Protein AF-A0A9X0AQR3-F1 (afdb_monomer_lite)

Structure (mmCIF, N/CA/C/O backbone):
data_AF-A0A9X0AQR3-F1
#
_entry.id   AF-A0A9X0AQR3-F1
#
loop_
_atom_site.group_PDB
_atom_site.id
_atom_site.type_symbol
_atom_site.label_atom_id
_atom_site.label_alt_id
_atom_site.label_comp_id
_atom_site.label_asym_id
_atom_site.label_entity_id
_atom_site.label_seq_id
_atom_site.pdbx_PDB_ins_code
_atom_site.Cartn_x
_atom_site.Cartn_y
_atom_site.Cartn_z
_atom_site.occupancy
_atom_site.B_iso_or_equiv
_atom_site.auth_seq_id
_atom_site.auth_comp_id
_atom_site.auth_asym_id
_atom_site.auth_atom_id
_atom_site.pdbx_PDB_model_num
ATOM 1 N N . MET A 1 1 ? -16.401 -4.704 -4.813 1.00 89.06 1 MET A N 1
ATOM 2 C CA . MET A 1 1 ? -17.626 -4.150 -4.197 1.00 89.06 1 MET A CA 1
ATOM 3 C C . MET A 1 1 ? -18.067 -4.985 -3.006 1.00 89.06 1 MET A C 1
ATOM 5 O O . MET A 1 1 ? -17.763 -4.557 -1.908 1.00 89.06 1 MET A O 1
ATOM 9 N N . GLN A 1 2 ? -18.597 -6.204 -3.186 1.00 96.00 2 GLN A N 1
ATOM 10 C CA . GLN A 1 2 ? -19.081 -7.059 -2.078 1.00 96.00 2 GLN A CA 1
ATOM 11 C C . GLN A 1 2 ? -18.110 -7.199 -0.889 1.00 96.00 2 GLN A C 1
ATOM 13 O O . GLN A 1 2 ? -18.526 -7.101 0.259 1.00 96.00 2 GLN A O 1
ATOM 18 N N . ALA A 1 3 ? -16.810 -7.388 -1.149 1.00 94.75 3 ALA A N 1
ATOM 19 C CA . ALA A 1 3 ? -15.800 -7.478 -0.090 1.00 94.75 3 ALA A CA 1
ATOM 20 C C . ALA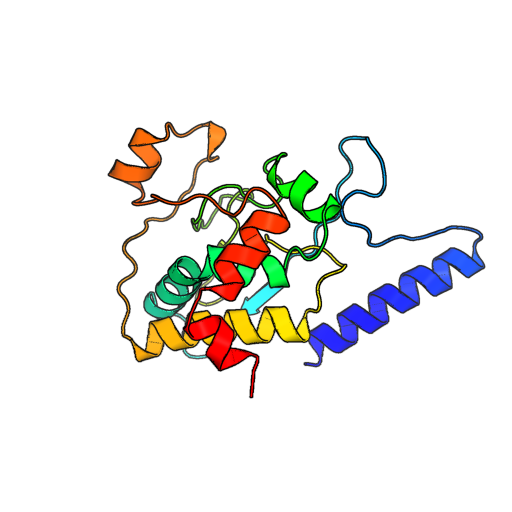 A 1 3 ? -15.677 -6.187 0.746 1.00 94.75 3 ALA A C 1
ATOM 22 O O . ALA A 1 3 ? -15.498 -6.253 1.958 1.00 94.75 3 ALA A O 1
ATOM 23 N N . ILE A 1 4 ? -15.804 -5.017 0.111 1.00 95.75 4 ILE A N 1
ATOM 24 C CA . ILE A 1 4 ? -15.739 -3.716 0.789 1.00 95.75 4 ILE A CA 1
ATOM 25 C C . ILE A 1 4 ? -17.042 -3.455 1.553 1.00 95.75 4 ILE A C 1
ATOM 27 O O . ILE A 1 4 ? -16.992 -3.011 2.695 1.00 95.75 4 ILE A O 1
ATOM 31 N N . ASP A 1 5 ? -18.196 -3.805 0.975 1.00 97.00 5 ASP A N 1
ATOM 32 C CA . ASP A 1 5 ? -19.489 -3.709 1.669 1.00 97.00 5 ASP A CA 1
ATOM 33 C C . ASP A 1 5 ? -19.476 -4.568 2.947 1.00 97.00 5 ASP A C 1
ATOM 35 O O . ASP A 1 5 ? -19.876 -4.118 4.022 1.00 97.00 5 ASP A O 1
ATOM 39 N N . GLY A 1 6 ? -18.940 -5.790 2.843 1.00 97.25 6 GLY A N 1
ATOM 40 C CA . GLY A 1 6 ? -18.744 -6.697 3.972 1.00 97.25 6 GLY A CA 1
ATOM 41 C C . GLY A 1 6 ? -17.785 -6.145 5.028 1.00 97.25 6 GLY A C 1
ATOM 42 O O . GLY A 1 6 ? -18.061 -6.279 6.217 1.00 97.25 6 GLY A O 1
ATOM 43 N N . LEU A 1 7 ? -16.700 -5.479 4.617 1.00 95.31 7 LEU A N 1
ATOM 44 C CA . LEU A 1 7 ? -15.783 -4.792 5.530 1.00 95.31 7 LEU A CA 1
ATOM 45 C C . LEU A 1 7 ? -16.497 -3.682 6.316 1.00 95.31 7 LEU A C 1
ATOM 47 O O . LEU A 1 7 ? -16.401 -3.649 7.542 1.00 95.31 7 LEU A O 1
ATOM 51 N N . VAL A 1 8 ? -17.224 -2.796 5.628 1.00 95.25 8 VAL A N 1
ATOM 52 C CA . VAL A 1 8 ? -17.967 -1.702 6.275 1.00 95.25 8 VAL A CA 1
ATOM 53 C C . VAL A 1 8 ? -18.980 -2.276 7.263 1.00 95.25 8 VAL A C 1
ATOM 55 O O . VAL A 1 8 ? -18.999 -1.876 8.427 1.00 95.25 8 VAL A O 1
ATOM 58 N N . PHE A 1 9 ? -19.756 -3.274 6.834 1.00 97.12 9 PHE A N 1
ATOM 59 C CA . PHE A 1 9 ? -20.716 -3.956 7.698 1.00 97.12 9 PHE A CA 1
ATOM 60 C C . PHE A 1 9 ? -20.047 -4.587 8.925 1.00 97.12 9 PHE A C 1
ATOM 62 O O . PHE A 1 9 ? -20.531 -4.413 10.041 1.00 97.12 9 PHE A O 1
ATOM 69 N N . ALA A 1 10 ? -18.919 -5.279 8.747 1.00 96.44 10 ALA A N 1
ATOM 70 C CA . ALA A 1 10 ? -18.182 -5.893 9.845 1.00 96.44 10 ALA A CA 1
ATOM 71 C C . ALA A 1 10 ? -17.689 -4.846 10.854 1.00 96.44 10 ALA A C 1
ATOM 73 O O . ALA A 1 10 ? -17.853 -5.038 12.059 1.00 96.44 10 ALA A O 1
ATOM 74 N N . CYS A 1 11 ? -17.138 -3.720 10.391 1.00 95.19 11 CYS A N 1
ATOM 75 C CA . CYS A 1 11 ? -16.702 -2.642 11.275 1.00 95.19 11 CYS A CA 1
ATOM 76 C C . CYS A 1 11 ? -17.863 -2.063 12.095 1.00 95.19 11 CYS A C 1
ATOM 78 O O . CYS A 1 11 ? -17.708 -1.869 13.304 1.00 95.19 11 CYS A O 1
ATOM 80 N N . GLU A 1 12 ? -19.022 -1.825 11.476 1.00 96.69 12 GLU A N 1
ATOM 81 C CA . GLU A 1 12 ? -20.204 -1.339 12.196 1.00 96.69 12 GLU A CA 1
ATOM 82 C C . GLU A 1 12 ? -20.756 -2.382 13.173 1.00 96.69 12 GLU A C 1
ATOM 84 O O . GLU A 1 12 ? -21.051 -2.052 14.323 1.00 96.69 12 GLU A O 1
ATOM 89 N N . ALA A 1 13 ? -20.823 -3.653 12.769 1.00 98.19 13 ALA A N 1
ATOM 90 C CA . ALA A 1 13 ? -21.265 -4.744 13.631 1.00 98.19 13 ALA A CA 1
ATOM 91 C C . ALA A 1 13 ? -20.366 -4.888 14.871 1.00 98.19 13 ALA A C 1
ATOM 93 O O . ALA A 1 13 ? -20.873 -4.992 15.988 1.00 98.19 13 ALA A O 1
ATOM 94 N N . ILE A 1 14 ? -19.040 -4.817 14.700 1.00 97.50 14 ILE A N 1
ATOM 95 C CA . ILE A 1 14 ? -18.075 -4.850 15.809 1.00 97.50 14 ILE A CA 1
ATOM 96 C C . ILE A 1 14 ? -18.336 -3.698 16.786 1.00 97.50 14 ILE A C 1
ATOM 98 O O . ILE A 1 14 ? -18.402 -3.926 17.996 1.00 97.50 14 ILE A O 1
ATOM 102 N N . ARG A 1 15 ? -18.516 -2.466 16.288 1.00 97.31 15 ARG A N 1
ATOM 103 C CA . ARG A 1 15 ? -18.794 -1.306 17.152 1.00 97.31 15 ARG A CA 1
ATOM 104 C C . ARG A 1 15 ? -20.126 -1.448 17.884 1.00 97.31 15 ARG A C 1
ATOM 106 O O . ARG A 1 15 ? -20.177 -1.180 19.083 1.00 97.31 15 ARG A O 1
ATOM 113 N N . ALA A 1 16 ? -21.173 -1.899 17.196 1.00 98.19 16 ALA A N 1
ATOM 114 C CA . ALA A 1 16 ? -22.499 -2.080 17.776 1.00 98.19 16 ALA A CA 1
ATOM 115 C C . ALA A 1 16 ? -22.503 -3.143 18.887 1.00 98.19 16 ALA A C 1
ATOM 117 O O . ALA A 1 16 ? -23.009 -2.889 19.980 1.00 98.19 16 ALA A O 1
ATOM 118 N N . ILE A 1 17 ? -21.894 -4.308 18.642 1.00 98.44 17 ILE A N 1
ATOM 119 C CA . ILE A 1 17 ? -21.817 -5.398 19.626 1.00 98.44 17 ILE A CA 1
ATOM 120 C C . ILE A 1 17 ? -20.958 -4.986 20.826 1.00 98.44 17 ILE A C 1
ATOM 122 O O . ILE A 1 17 ? -21.350 -5.229 21.967 1.00 98.44 17 ILE A O 1
ATOM 126 N N . ALA A 1 18 ? -19.817 -4.327 20.600 1.00 98.25 18 ALA A N 1
ATOM 127 C CA . ALA A 1 18 ? -18.977 -3.830 21.687 1.00 98.25 18 ALA A CA 1
ATOM 128 C C . ALA A 1 18 ? -19.742 -2.836 22.577 1.00 98.25 18 ALA A C 1
ATOM 130 O O . ALA A 1 18 ? -19.721 -2.969 23.803 1.00 98.25 18 ALA A O 1
ATOM 131 N N . ALA A 1 19 ? -20.490 -1.905 21.972 1.00 98.00 19 ALA A N 1
ATOM 132 C CA . ALA A 1 19 ? -21.285 -0.920 22.700 1.00 98.00 19 ALA A CA 1
ATOM 133 C C . ALA A 1 19 ? -22.369 -1.568 23.579 1.00 98.00 19 ALA A C 1
ATOM 135 O O . ALA A 1 19 ? -22.566 -1.133 24.712 1.00 98.00 19 ALA A O 1
ATOM 136 N N . GLN A 1 20 ? -23.017 -2.643 23.110 1.00 98.38 20 GLN A N 1
ATOM 137 C CA . GLN A 1 20 ? -23.983 -3.413 23.913 1.00 98.38 20 GLN A CA 1
ATOM 138 C C . GLN A 1 20 ? -23.360 -4.030 25.175 1.00 98.38 20 GLN A C 1
ATOM 140 O O . GLN A 1 20 ? -24.059 -4.246 26.160 1.00 98.38 20 GLN A O 1
ATOM 145 N N . HIS A 1 21 ? -22.048 -4.269 25.166 1.00 98.12 21 HIS A N 1
ATOM 146 C CA . HIS A 1 21 ? -21.295 -4.802 26.303 1.00 98.12 21 HIS A CA 1
ATOM 147 C C . HIS A 1 21 ? -20.564 -3.707 27.101 1.00 98.12 21 HIS A C 1
ATOM 149 O O . HIS A 1 21 ? -19.715 -4.018 27.932 1.00 98.12 21 HIS A O 1
ATOM 155 N N . GLY A 1 22 ? -20.855 -2.423 26.854 1.00 98.00 22 GLY A N 1
ATOM 156 C CA . GLY A 1 22 ? -20.192 -1.303 27.533 1.00 98.00 22 GLY A CA 1
ATOM 157 C C . GLY A 1 22 ? -18.730 -1.087 27.118 1.00 98.00 22 GLY A C 1
ATOM 158 O O . GLY A 1 22 ? -17.988 -0.406 27.823 1.00 98.00 22 GLY A O 1
ATOM 159 N N . ILE A 1 23 ? -18.302 -1.653 25.985 1.00 97.50 23 ILE A N 1
ATOM 160 C CA . ILE A 1 23 ? -16.936 -1.560 25.454 1.00 97.50 23 ILE A CA 1
ATOM 161 C C . ILE A 1 23 ? -16.927 -0.628 24.236 1.00 97.50 23 ILE A C 1
ATOM 163 O O . ILE A 1 23 ? -17.790 -0.702 23.364 1.00 97.50 23 ILE A O 1
ATOM 167 N N . LYS A 1 24 ? -15.912 0.235 24.123 1.00 95.06 24 LYS A N 1
ATOM 168 C CA . LYS A 1 24 ? -15.698 1.064 22.928 1.00 95.06 24 LYS A CA 1
ATOM 169 C C . LYS A 1 24 ? -14.678 0.406 21.999 1.00 95.06 24 LYS A C 1
ATOM 171 O O . LYS A 1 24 ? -13.476 0.516 22.226 1.00 95.06 24 LYS A O 1
ATOM 176 N N . ALA A 1 25 ? -15.149 -0.239 20.934 1.00 94.88 25 ALA A N 1
ATOM 177 C CA . ALA A 1 25 ? -14.276 -0.688 19.851 1.00 94.88 25 ALA A CA 1
ATOM 178 C C . ALA A 1 25 ? -13.879 0.493 18.949 1.00 94.88 25 ALA A C 1
ATOM 180 O O . ALA A 1 25 ? -14.699 1.364 18.651 1.00 94.88 25 ALA A O 1
ATOM 181 N N . THR A 1 26 ? -12.627 0.519 18.490 1.00 92.12 26 THR A N 1
ATOM 182 C CA . THR A 1 26 ? -12.135 1.536 17.557 1.00 92.12 26 THR A CA 1
ATOM 183 C C . THR A 1 26 ? -11.287 0.918 16.454 1.00 92.12 26 THR A C 1
ATOM 185 O O . THR A 1 26 ? -10.542 -0.028 16.688 1.00 92.12 26 THR A O 1
ATOM 188 N N . MET A 1 27 ? -11.410 1.497 15.262 1.00 92.38 27 MET A N 1
ATOM 189 C CA . MET A 1 27 ? -10.641 1.155 14.064 1.00 92.38 27 MET A CA 1
ATOM 190 C C . MET A 1 27 ? -9.541 2.191 13.780 1.00 92.38 27 MET A C 1
ATOM 192 O O . MET A 1 27 ? -8.881 2.140 12.748 1.00 92.38 27 MET A O 1
ATOM 196 N N . THR A 1 28 ? -9.362 3.155 14.689 1.00 91.50 28 THR A N 1
ATOM 197 C CA . THR A 1 28 ? -8.321 4.181 14.617 1.00 91.50 28 THR A CA 1
ATOM 198 C C . THR A 1 28 ? -6.943 3.537 14.424 1.00 91.50 28 THR A C 1
ATOM 200 O O . THR A 1 28 ? -6.660 2.561 15.124 1.00 91.50 28 THR A O 1
ATOM 203 N N . PRO A 1 29 ? -6.061 4.062 13.549 1.00 89.69 29 PRO A N 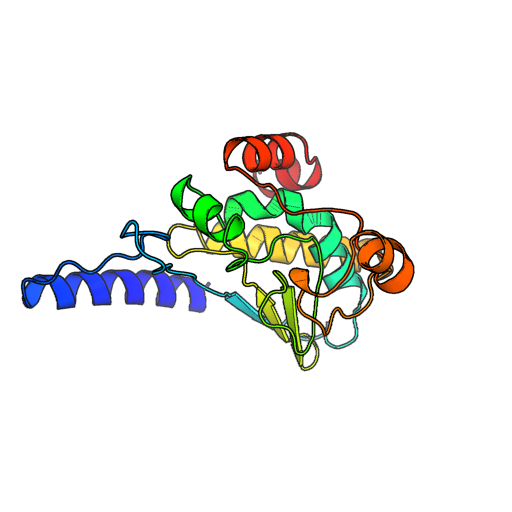1
ATOM 204 C CA . PRO A 1 29 ? -4.797 3.398 13.220 1.00 89.69 29 PRO A CA 1
ATOM 205 C C . PRO A 1 29 ? -3.824 3.339 14.400 1.00 89.69 29 PRO A C 1
ATOM 207 O O . PRO A 1 29 ? -3.047 2.394 14.515 1.00 89.69 29 PRO A O 1
ATOM 210 N N . LYS A 1 30 ? -3.875 4.328 15.297 1.00 87.69 30 LYS A N 1
ATOM 211 C CA . LYS A 1 30 ? -3.049 4.388 16.507 1.00 87.69 30 LYS A CA 1
ATOM 212 C C . LYS A 1 30 ? -3.877 4.890 17.696 1.00 87.69 30 LYS A C 1
ATOM 214 O O . LYS A 1 30 ? -3.781 6.055 18.066 1.00 87.69 30 LYS A O 1
ATOM 219 N N . PRO A 1 31 ? -4.735 4.033 18.280 1.00 85.06 31 PRO A N 1
ATOM 220 C CA . PRO A 1 31 ? -5.700 4.453 19.298 1.00 85.06 31 PRO A CA 1
ATOM 221 C C . PRO A 1 31 ? -5.061 4.745 20.663 1.00 85.06 31 PRO A C 1
ATOM 223 O O . PRO A 1 31 ? -5.685 5.378 21.510 1.00 85.06 31 PRO A O 1
ATOM 226 N N . MET A 1 32 ? -3.839 4.261 20.897 1.00 81.94 32 MET A N 1
ATOM 227 C CA . MET A 1 32 ? -3.073 4.468 22.124 1.00 81.94 32 MET A CA 1
ATOM 228 C C . MET A 1 32 ? -1.639 4.872 21.772 1.00 81.94 32 MET A C 1
ATOM 230 O O . MET A 1 32 ? -1.129 4.502 20.720 1.00 81.94 32 MET A O 1
ATOM 234 N N . SER A 1 33 ? -0.964 5.593 22.671 1.00 70.25 33 SER A N 1
ATOM 235 C CA . SER A 1 33 ? 0.441 6.010 22.510 1.00 70.25 33 SER A CA 1
ATOM 236 C C . SER A 1 33 ? 1.462 4.867 22.639 1.00 70.25 33 SER A C 1
ATOM 238 O O . SER A 1 33 ? 2.654 5.089 22.448 1.00 70.25 33 SER A O 1
ATOM 240 N N . LEU A 1 34 ? 1.010 3.655 22.974 1.00 66.50 34 LEU A N 1
ATOM 241 C CA . LEU A 1 34 ? 1.822 2.438 23.031 1.00 66.50 34 LEU A CA 1
ATOM 242 C C . LEU A 1 34 ? 2.121 1.891 21.619 1.00 66.50 34 LEU A C 1
ATOM 244 O O . LEU A 1 34 ? 1.618 2.399 20.622 1.00 66.50 34 LEU A O 1
ATOM 248 N N . LYS A 1 35 ? 2.879 0.787 21.539 1.00 68.81 35 LYS A N 1
ATOM 249 C CA . LYS A 1 35 ? 3.217 0.059 20.292 1.00 68.81 35 LYS A CA 1
ATOM 250 C C . LYS A 1 35 ? 2.016 -0.577 19.562 1.00 68.81 35 LYS A C 1
ATOM 252 O O . LYS A 1 35 ? 2.201 -1.385 18.658 1.00 68.81 35 LYS A O 1
ATOM 257 N N . THR A 1 36 ? 0.785 -0.303 19.986 1.00 74.38 36 THR A N 1
ATOM 258 C CA . THR A 1 36 ? -0.413 -0.910 19.401 1.00 74.38 36 THR A CA 1
ATOM 259 C C . THR A 1 36 ? -0.867 -0.090 18.206 1.00 74.38 36 THR A C 1
ATOM 261 O O . THR A 1 36 ? -1.281 1.059 18.355 1.00 74.38 36 THR A O 1
ATOM 264 N N . THR A 1 37 ? -0.829 -0.703 17.030 1.00 84.31 37 THR A N 1
ATOM 265 C CA . THR A 1 37 ? -1.304 -0.103 15.786 1.00 84.31 37 THR A CA 1
ATOM 266 C C . THR A 1 37 ? -2.346 -1.006 15.135 1.00 84.31 37 THR A C 1
ATOM 268 O O . THR A 1 37 ? -2.292 -2.228 15.255 1.00 84.31 37 THR A O 1
ATOM 271 N N . ASN A 1 38 ? -3.313 -0.394 14.458 1.00 87.81 38 ASN A N 1
ATOM 272 C CA . ASN A 1 38 ? -4.313 -1.081 13.655 1.00 87.81 38 ASN A CA 1
ATOM 273 C C . ASN A 1 38 ? -3.994 -0.852 12.178 1.00 87.81 38 ASN A C 1
ATOM 275 O O . ASN A 1 38 ? -4.075 0.271 11.674 1.00 87.81 38 ASN A O 1
ATOM 279 N N . GLY A 1 39 ? -3.635 -1.931 11.492 1.00 88.75 39 GLY A N 1
ATOM 280 C CA . GLY A 1 39 ? -3.615 -1.994 10.039 1.00 88.75 39 GLY A CA 1
ATOM 281 C C . GLY A 1 39 ? -4.861 -2.656 9.492 1.00 88.75 39 GLY A C 1
ATOM 282 O O . GLY A 1 39 ? -5.572 -3.358 10.207 1.00 88.75 39 GLY A O 1
ATOM 283 N N . LEU A 1 40 ? -5.107 -2.444 8.206 1.00 92.31 40 LEU A N 1
ATOM 284 C CA . LEU A 1 40 ? -6.119 -3.193 7.486 1.00 92.31 40 LEU A CA 1
ATOM 285 C C . LEU A 1 40 ? -5.574 -3.546 6.113 1.00 92.31 40 LEU A C 1
ATOM 287 O O . LEU A 1 40 ? -5.648 -2.739 5.191 1.00 92.31 40 LEU A O 1
ATOM 291 N N . HIS A 1 41 ? -4.966 -4.725 6.007 1.00 92.88 41 HIS A N 1
ATOM 292 C CA . HIS A 1 41 ? -4.366 -5.171 4.757 1.00 92.88 41 HIS A CA 1
ATOM 293 C C . HIS A 1 41 ? -5.451 -5.562 3.759 1.00 92.88 41 HIS A C 1
ATOM 295 O O . HIS A 1 41 ? -6.484 -6.126 4.126 1.00 92.88 41 HIS A O 1
ATOM 301 N N . MET A 1 42 ? -5.195 -5.289 2.486 1.00 92.44 42 MET A N 1
ATOM 302 C CA . MET A 1 42 ? -6.094 -5.638 1.398 1.00 92.44 42 MET A CA 1
ATOM 303 C C . MET A 1 42 ? -5.472 -6.741 0.552 1.00 92.44 42 MET A C 1
ATOM 305 O O . MET A 1 42 ? -4.417 -6.555 -0.046 1.00 92.44 42 MET A O 1
ATOM 309 N N . HIS A 1 43 ? -6.150 -7.880 0.477 1.00 93.38 43 HIS A N 1
ATOM 310 C CA . HIS A 1 43 ? -5.775 -8.976 -0.405 1.00 93.38 43 HIS A CA 1
ATOM 311 C C . HIS A 1 43 ? -6.541 -8.873 -1.726 1.00 93.38 43 HIS A C 1
ATOM 313 O O . HIS A 1 43 ? -7.772 -8.810 -1.727 1.00 93.38 43 HIS A O 1
ATOM 319 N N . ILE A 1 44 ? -5.827 -8.868 -2.851 1.00 90.81 44 ILE A N 1
ATOM 320 C CA . ILE A 1 44 ? -6.402 -8.740 -4.195 1.00 90.81 44 ILE A CA 1
ATOM 321 C C . ILE A 1 44 ? -5.857 -9.847 -5.081 1.00 90.81 44 ILE A C 1
ATOM 323 O O . ILE A 1 44 ? -4.657 -10.084 -5.106 1.00 90.81 44 ILE A O 1
ATOM 327 N N . SER A 1 45 ? -6.740 -10.472 -5.855 1.00 89.25 45 SER A N 1
ATOM 328 C CA . SER A 1 45 ? -6.358 -11.314 -6.987 1.00 89.25 45 SER A CA 1
ATOM 329 C C . SER A 1 45 ? -6.977 -10.768 -8.262 1.00 89.25 45 SER A C 1
ATOM 331 O O . SER A 1 45 ? -8.167 -10.447 -8.283 1.00 89.25 45 SER A O 1
ATOM 333 N N . THR A 1 46 ? -6.192 -10.698 -9.329 1.00 84.19 46 THR A N 1
ATOM 334 C CA . THR A 1 46 ? -6.673 -10.352 -10.670 1.00 84.19 46 THR A CA 1
ATOM 335 C C . THR A 1 46 ? -6.629 -11.581 -11.572 1.00 84.19 46 THR A C 1
ATOM 337 O O . THR A 1 46 ? -5.570 -12.148 -11.828 1.00 84.19 46 THR A O 1
ATOM 340 N N . ILE A 1 47 ? -7.795 -12.019 -12.042 1.00 85.06 47 ILE A N 1
ATOM 341 C CA . ILE A 1 47 ? -7.911 -13.198 -12.909 1.00 85.06 47 ILE A CA 1
ATOM 342 C C . ILE A 1 47 ? -7.426 -12.829 -14.316 1.00 85.06 47 ILE A C 1
ATOM 344 O O . ILE A 1 47 ? -7.829 -11.792 -14.846 1.00 85.06 47 ILE A O 1
ATOM 348 N N . GLY A 1 48 ? -6.587 -13.671 -14.920 1.00 82.69 48 GLY A N 1
ATOM 349 C CA . GLY A 1 48 ? -6.030 -13.458 -16.262 1.00 82.69 48 GLY A CA 1
ATOM 350 C C . GLY A 1 48 ? -4.793 -12.553 -16.304 1.00 82.69 48 GLY A C 1
ATOM 351 O O . GLY A 1 48 ? -4.359 -12.167 -17.388 1.00 82.69 48 GLY A O 1
ATOM 352 N N . LEU A 1 49 ? -4.247 -12.186 -15.140 1.00 79.00 49 LEU A N 1
ATOM 353 C CA . LEU A 1 49 ? -3.033 -11.374 -14.977 1.00 79.00 49 LEU A CA 1
ATOM 354 C C . LEU A 1 49 ? -1.947 -12.110 -14.168 1.00 79.00 49 LEU A C 1
ATOM 356 O O . LEU A 1 49 ? -1.033 -11.482 -13.631 1.00 79.00 49 LEU A O 1
ATOM 360 N N . GLU A 1 50 ? -2.040 -13.438 -14.058 1.00 74.19 50 GLU A N 1
ATOM 361 C CA . GLU A 1 50 ? -1.179 -14.280 -13.216 1.00 74.19 50 GLU A CA 1
ATOM 362 C C . GLU A 1 50 ? 0.316 -14.152 -13.561 1.00 74.19 50 GLU A C 1
ATOM 364 O O . GLU A 1 50 ? 1.152 -14.173 -12.654 1.00 74.19 50 GLU A O 1
ATOM 369 N N . ASP A 1 51 ? 0.635 -13.915 -14.839 1.00 69.25 51 ASP A N 1
ATOM 370 C CA . ASP A 1 51 ? 2.005 -13.819 -15.364 1.00 69.25 51 ASP A CA 1
ATOM 371 C C . ASP A 1 51 ? 2.426 -12.388 -15.752 1.00 69.25 51 ASP A C 1
ATOM 373 O O . ASP A 1 51 ? 3.479 -12.178 -16.360 1.00 69.25 51 ASP A O 1
ATOM 377 N N . THR A 1 52 ? 1.624 -11.369 -15.421 1.00 79.94 52 THR A N 1
ATOM 378 C CA . THR A 1 52 ? 1.905 -9.992 -15.861 1.00 79.94 52 THR A CA 1
ATOM 379 C C . THR A 1 52 ? 2.704 -9.209 -14.823 1.00 79.94 52 THR A C 1
ATOM 381 O O . THR A 1 52 ? 2.152 -8.635 -13.883 1.00 79.94 52 THR A O 1
ATOM 384 N N . ASN A 1 53 ? 4.019 -9.130 -15.023 1.00 89.06 53 ASN A N 1
ATOM 385 C CA . ASN A 1 53 ? 4.896 -8.260 -14.231 1.00 89.06 53 ASN A CA 1
ATOM 386 C C . ASN A 1 53 ? 4.556 -6.769 -14.403 1.00 89.06 53 ASN A C 1
ATOM 388 O O . ASN A 1 53 ? 4.756 -5.979 -13.480 1.00 89.06 53 ASN A O 1
ATOM 392 N N . ASP A 1 54 ? 3.977 -6.405 -15.547 1.00 92.56 54 ASP A N 1
ATOM 393 C CA . ASP A 1 54 ? 3.599 -5.031 -15.869 1.00 92.56 54 ASP A CA 1
ATOM 394 C C . ASP A 1 54 ? 2.555 -4.464 -14.901 1.00 92.56 54 ASP A C 1
ATOM 396 O O . ASP A 1 54 ? 2.571 -3.274 -14.589 1.00 92.56 54 ASP A O 1
ATOM 400 N N . ASN A 1 55 ? 1.674 -5.319 -14.370 1.00 91.62 55 ASN A N 1
ATOM 401 C CA . ASN A 1 55 ? 0.690 -4.925 -13.367 1.00 91.62 55 ASN A CA 1
ATOM 402 C C . ASN A 1 55 ? 1.370 -4.426 -12.085 1.00 91.62 55 ASN A C 1
ATOM 404 O O . ASN A 1 55 ? 1.081 -3.325 -11.616 1.00 91.62 55 ASN A O 1
ATOM 408 N N . LEU A 1 56 ? 2.322 -5.204 -11.566 1.00 92.12 56 LEU A N 1
ATOM 409 C CA . LEU A 1 56 ? 3.106 -4.819 -10.398 1.00 92.12 56 LEU A CA 1
ATOM 410 C C . LEU A 1 56 ? 3.961 -3.578 -10.686 1.00 92.12 56 LEU A C 1
ATOM 412 O O . LEU A 1 56 ? 4.038 -2.690 -9.842 1.00 92.12 56 LEU A O 1
ATOM 416 N N . ALA A 1 57 ? 4.563 -3.482 -11.873 1.00 95.00 57 ALA A N 1
ATOM 417 C CA . ALA A 1 57 ? 5.347 -2.311 -12.260 1.00 95.00 57 ALA A CA 1
ATOM 418 C C . ALA A 1 57 ? 4.511 -1.017 -12.202 1.00 95.00 57 ALA A C 1
ATOM 420 O O . ALA A 1 57 ? 4.955 -0.023 -11.631 1.00 95.00 57 ALA A O 1
ATOM 421 N N . GLY A 1 58 ? 3.276 -1.047 -12.718 1.00 95.12 58 GLY A N 1
ATOM 422 C CA . GLY A 1 58 ? 2.352 0.090 -12.641 1.00 95.12 58 GLY A CA 1
ATOM 423 C C . GLY A 1 58 ? 1.926 0.441 -11.213 1.00 95.12 58 GLY A C 1
ATOM 424 O O . GLY A 1 58 ? 1.855 1.619 -10.863 1.00 95.12 58 GLY A O 1
ATOM 425 N N . ILE A 1 59 ? 1.691 -0.570 -10.370 1.00 94.19 59 ILE A N 1
ATOM 426 C CA . ILE A 1 59 ? 1.404 -0.379 -8.940 1.00 94.19 59 ILE A CA 1
ATOM 427 C C . ILE A 1 59 ? 2.569 0.323 -8.239 1.00 94.19 59 ILE A C 1
ATOM 429 O O . ILE A 1 59 ? 2.344 1.306 -7.538 1.00 94.19 59 ILE A O 1
ATOM 433 N N . LEU A 1 60 ? 3.798 -0.166 -8.428 1.00 95.69 60 LEU A N 1
ATOM 434 C CA . LEU A 1 60 ? 4.993 0.372 -7.773 1.00 95.69 60 LEU A CA 1
ATOM 435 C C . LEU A 1 60 ? 5.269 1.814 -8.195 1.00 95.69 60 LEU A C 1
ATOM 437 O O . LEU A 1 60 ? 5.534 2.652 -7.339 1.00 95.69 60 LEU A O 1
ATOM 441 N N . GLU A 1 61 ? 5.120 2.124 -9.484 1.00 96.44 61 GLU A N 1
ATOM 442 C CA . GLU A 1 61 ? 5.289 3.487 -9.996 1.00 96.44 61 GLU A CA 1
ATOM 443 C C . GLU A 1 61 ? 4.326 4.483 -9.339 1.00 96.44 61 GLU A C 1
ATOM 445 O O . GLU A 1 61 ? 4.687 5.625 -9.064 1.00 96.44 61 GLU A O 1
ATOM 450 N N . LYS A 1 62 ? 3.092 4.055 -9.062 1.00 96.44 62 LYS A N 1
ATOM 451 C CA . LYS A 1 62 ? 2.064 4.918 -8.472 1.00 96.44 62 LYS A CA 1
ATOM 452 C C . LYS A 1 62 ? 1.943 4.789 -6.968 1.00 96.44 62 LYS A C 1
ATOM 454 O O . LYS A 1 62 ? 1.145 5.511 -6.374 1.00 96.44 62 LYS A O 1
ATOM 459 N N . LEU A 1 63 ? 2.743 3.933 -6.337 1.00 95.50 63 LEU A N 1
ATOM 460 C CA . LEU A 1 63 ? 2.576 3.564 -4.936 1.00 95.50 63 LEU A CA 1
ATOM 461 C C . LEU A 1 63 ? 2.619 4.783 -4.006 1.00 95.50 63 LEU A C 1
ATOM 463 O O . LEU A 1 63 ? 1.774 4.923 -3.121 1.00 95.50 63 LEU A O 1
ATOM 467 N N . ARG A 1 64 ? 3.547 5.715 -4.261 1.00 95.94 64 ARG A N 1
ATOM 468 C CA . ARG A 1 64 ? 3.647 6.974 -3.507 1.00 95.94 64 ARG A CA 1
ATOM 469 C C . ARG A 1 64 ? 2.383 7.817 -3.630 1.00 95.94 64 ARG A C 1
ATOM 471 O O . ARG A 1 64 ? 1.849 8.269 -2.622 1.00 95.94 64 ARG A O 1
ATOM 478 N N . ALA A 1 65 ? 1.890 7.996 -4.852 1.00 96.31 65 ALA A N 1
ATOM 479 C CA . ALA A 1 65 ? 0.719 8.817 -5.136 1.00 96.31 65 ALA A CA 1
ATOM 480 C C . ALA A 1 65 ? -0.583 8.189 -4.622 1.00 96.31 65 ALA A C 1
ATOM 482 O O . ALA A 1 65 ? -1.474 8.908 -4.176 1.00 96.31 65 ALA A O 1
ATOM 483 N N . ILE A 1 66 ? -0.689 6.855 -4.608 1.00 95.75 66 ILE A N 1
ATOM 484 C CA . ILE A 1 66 ? -1.875 6.175 -4.071 1.00 95.75 66 ILE A CA 1
ATOM 485 C C . ILE A 1 66 ? -1.856 6.026 -2.540 1.00 95.75 66 ILE A C 1
ATOM 487 O O . ILE A 1 66 ? -2.882 5.675 -1.956 1.00 95.75 66 ILE A O 1
ATOM 491 N N . THR A 1 67 ? -0.727 6.303 -1.874 1.00 94.75 67 THR A N 1
ATOM 492 C CA . THR A 1 67 ? -0.575 6.110 -0.417 1.00 94.75 67 THR A CA 1
ATOM 493 C C . THR A 1 67 ? -1.634 6.872 0.377 1.00 94.75 67 THR A C 1
ATOM 495 O O . THR A 1 67 ? -2.188 6.335 1.335 1.00 94.75 67 THR A O 1
ATOM 498 N N . ILE A 1 68 ? -1.985 8.087 -0.057 1.00 94.56 68 ILE A N 1
ATOM 499 C CA . ILE A 1 68 ? -2.990 8.927 0.609 1.00 94.56 68 ILE A CA 1
ATOM 500 C C . ILE A 1 68 ? -4.376 8.273 0.686 1.00 94.56 68 ILE A C 1
ATOM 502 O O . ILE A 1 68 ? -5.156 8.601 1.571 1.00 94.56 68 ILE A O 1
ATOM 506 N N . PHE A 1 69 ? -4.700 7.343 -0.218 1.00 95.31 69 PHE A N 1
ATOM 507 C CA . PHE A 1 69 ? -6.002 6.672 -0.228 1.00 95.31 69 PHE A CA 1
ATOM 508 C C . PHE A 1 69 ? -6.059 5.490 0.740 1.00 95.31 69 PHE A C 1
ATOM 510 O O . PHE A 1 69 ? -7.150 5.137 1.179 1.00 95.31 69 PHE A O 1
ATOM 517 N N . GLY A 1 70 ? -4.909 4.899 1.083 1.00 93.81 70 GLY A N 1
ATOM 518 C CA . GLY A 1 70 ? -4.794 3.844 2.094 1.00 93.81 70 GLY A CA 1
ATOM 519 C C . GLY A 1 70 ? -4.500 4.380 3.499 1.00 93.81 70 GLY A C 1
ATOM 520 O O . GLY A 1 70 ? -4.948 3.796 4.485 1.00 93.81 70 GLY A O 1
ATOM 521 N N . ILE A 1 71 ? -3.794 5.511 3.599 1.00 93.12 71 ILE A N 1
ATOM 522 C CA . ILE A 1 71 ? -3.407 6.165 4.855 1.00 93.12 71 ILE A CA 1
ATOM 523 C C . ILE A 1 71 ? -3.929 7.605 4.828 1.00 93.12 71 ILE A C 1
ATOM 525 O O . ILE A 1 71 ? -3.292 8.508 4.290 1.00 93.12 71 ILE A O 1
ATOM 529 N N . VAL A 1 72 ? -5.119 7.823 5.389 1.00 90.38 72 VAL A N 1
ATOM 530 C CA . VAL A 1 72 ? -5.900 9.061 5.165 1.00 90.38 72 VAL A CA 1
ATOM 531 C C . VAL A 1 72 ? -5.790 10.094 6.291 1.00 90.38 72 VAL A C 1
ATOM 533 O O . VAL A 1 72 ? -6.370 11.175 6.204 1.00 90.38 72 VAL A O 1
ATOM 536 N N . ASN A 1 73 ? -5.087 9.781 7.380 1.00 88.62 73 ASN A N 1
ATOM 537 C CA . ASN A 1 73 ? -5.020 10.646 8.557 1.00 88.62 73 ASN A CA 1
ATOM 538 C C . ASN A 1 73 ? -3.621 10.664 9.195 1.00 88.62 73 ASN A C 1
ATOM 540 O O . ASN A 1 73 ? -2.781 9.805 8.930 1.00 88.62 73 ASN A O 1
ATOM 544 N N . TYR A 1 74 ? -3.381 11.647 10.069 1.00 89.38 74 TYR A N 1
ATOM 545 C CA . TYR A 1 74 ? -2.092 11.836 10.746 1.00 89.38 74 TYR A CA 1
ATOM 546 C C . TYR A 1 74 ? -1.648 10.625 11.580 1.00 89.38 74 TYR A C 1
ATOM 548 O O . TYR A 1 74 ? -0.458 10.336 11.653 1.00 89.38 74 TYR A O 1
ATOM 556 N N . GLU A 1 75 ? -2.577 9.917 12.222 1.00 86.81 75 GLU A N 1
ATOM 557 C CA . GLU A 1 75 ? -2.267 8.751 13.058 1.00 86.81 75 GLU A CA 1
ATOM 558 C C . GLU A 1 75 ? -1.874 7.532 12.222 1.00 86.81 75 GLU A C 1
ATOM 560 O O . GLU A 1 75 ? -1.051 6.733 12.661 1.00 86.81 75 GLU A O 1
ATOM 565 N N . GLY A 1 76 ? -2.409 7.418 11.005 1.00 87.38 76 GLY A N 1
ATOM 566 C CA . GLY A 1 76 ? -1.999 6.426 10.021 1.00 87.38 76 GLY A CA 1
ATOM 567 C C . GLY A 1 76 ? -0.525 6.578 9.639 1.00 87.38 76 GLY A C 1
ATOM 568 O O . GLY A 1 76 ? 0.206 5.592 9.647 1.00 87.38 76 GLY A O 1
ATOM 569 N N . PHE A 1 77 ? -0.044 7.807 9.419 1.00 88.00 77 PHE A N 1
ATOM 570 C CA . PHE A 1 77 ? 1.372 8.053 9.096 1.00 88.00 77 PHE A CA 1
ATOM 571 C C . PHE A 1 77 ? 2.329 7.759 10.258 1.00 88.00 77 PHE A C 1
ATOM 573 O O . PHE A 1 77 ? 3.453 7.332 10.020 1.00 88.00 77 PHE A O 1
ATOM 580 N N . LYS A 1 78 ? 1.867 7.821 11.514 1.00 82.88 78 LYS A N 1
ATOM 581 C CA . LYS A 1 78 ? 2.654 7.330 12.663 1.00 82.88 78 LYS A CA 1
ATOM 582 C C . LYS A 1 78 ? 2.901 5.815 12.635 1.00 82.88 78 LYS A C 1
ATOM 584 O O . LYS A 1 78 ? 3.704 5.333 13.426 1.00 82.88 78 LYS A O 1
ATOM 589 N N . ARG A 1 79 ? 2.183 5.051 11.796 1.00 77.88 79 ARG A N 1
ATOM 590 C CA . ARG A 1 79 ? 2.454 3.620 11.549 1.00 77.88 79 ARG A CA 1
ATOM 591 C C . ARG A 1 79 ? 3.558 3.411 10.515 1.00 77.88 79 ARG A C 1
ATOM 593 O O . ARG A 1 79 ? 4.231 2.387 10.567 1.00 77.88 79 ARG A O 1
ATOM 600 N N . VAL A 1 80 ? 3.709 4.355 9.584 1.00 70.31 80 VAL A N 1
ATOM 601 C CA . VAL A 1 80 ? 4.784 4.361 8.580 1.00 70.31 80 VAL A CA 1
ATOM 602 C C . VAL A 1 80 ? 6.115 4.659 9.267 1.00 70.31 80 VAL A C 1
ATOM 604 O O . VAL A 1 80 ? 7.072 3.938 9.043 1.00 70.31 80 VAL A O 1
ATOM 607 N N . GLU A 1 81 ? 6.144 5.632 10.187 1.00 66.44 81 GLU A N 1
ATOM 608 C CA . GLU A 1 81 ? 7.330 5.961 11.006 1.00 66.44 81 GLU A CA 1
ATOM 609 C C . GLU A 1 81 ? 7.846 4.794 11.872 1.00 66.44 81 GLU A C 1
ATOM 611 O O . GLU A 1 81 ? 9.001 4.795 12.285 1.00 66.44 81 GLU A O 1
ATOM 616 N N . GLU A 1 82 ? 6.989 3.820 12.193 1.00 62.25 82 GLU A N 1
ATOM 617 C CA . GLU A 1 82 ? 7.344 2.630 12.983 1.00 62.25 82 GLU A CA 1
ATOM 618 C C . GLU A 1 82 ? 7.618 1.390 12.104 1.00 62.25 82 GLU A C 1
ATOM 620 O O . GLU A 1 82 ? 7.684 0.282 12.637 1.00 62.25 82 GLU A O 1
ATOM 625 N N . ASP A 1 83 ? 7.743 1.564 10.781 1.00 63.75 83 ASP A N 1
ATOM 626 C CA . ASP A 1 83 ? 7.964 0.521 9.758 1.00 63.75 83 ASP A CA 1
ATOM 627 C C . ASP A 1 83 ? 6.877 -0.579 9.720 1.00 63.75 83 ASP A C 1
ATOM 629 O O . ASP A 1 83 ? 7.074 -1.683 9.224 1.00 63.75 83 ASP A O 1
ATOM 633 N N . VAL A 1 84 ? 5.673 -0.298 10.237 1.00 59.09 84 VAL A N 1
ATOM 634 C CA . VAL A 1 84 ? 4.583 -1.297 10.315 1.00 59.09 84 VAL A CA 1
ATOM 635 C C . VAL A 1 84 ? 3.768 -1.366 9.017 1.00 59.09 84 VAL A C 1
ATOM 637 O O . VAL A 1 84 ? 3.108 -2.367 8.737 1.00 59.09 84 VAL A O 1
ATOM 640 N N . ALA A 1 85 ? 3.779 -0.292 8.224 1.00 61.28 85 ALA A N 1
ATOM 641 C CA . ALA A 1 85 ? 3.075 -0.191 6.940 1.00 61.28 85 ALA A CA 1
ATOM 642 C C . ALA A 1 85 ? 4.025 -0.208 5.721 1.00 61.28 85 ALA A C 1
ATOM 644 O O . ALA A 1 85 ? 3.558 -0.064 4.589 1.00 61.28 85 ALA A O 1
ATOM 645 N N . GLY A 1 86 ? 5.327 -0.405 5.968 1.00 72.19 86 GLY A N 1
ATOM 646 C CA . GLY A 1 86 ? 6.419 -0.266 5.007 1.00 72.19 86 GLY A CA 1
ATOM 647 C C . GLY A 1 86 ? 6.878 1.185 4.827 1.00 72.19 86 GLY A C 1
ATOM 648 O O . GLY A 1 86 ? 6.069 2.111 4.847 1.00 72.19 86 GLY A O 1
ATOM 649 N N . GLU A 1 87 ? 8.183 1.380 4.629 1.00 84.19 87 GLU A N 1
ATOM 650 C CA . GLU A 1 87 ? 8.804 2.704 4.425 1.00 84.19 87 GLU A CA 1
ATOM 651 C C . GLU A 1 87 ? 9.277 2.969 2.988 1.00 84.19 87 GLU A C 1
ATOM 653 O O . GLU A 1 87 ? 9.509 4.115 2.593 1.00 84.19 87 GLU A O 1
ATOM 658 N N . ILE A 1 88 ? 9.466 1.913 2.198 1.00 90.81 88 ILE A N 1
ATOM 659 C CA . ILE A 1 88 ? 10.105 1.971 0.878 1.00 90.81 88 ILE A CA 1
ATOM 660 C C . ILE A 1 88 ? 9.125 1.599 -0.229 1.00 90.81 88 ILE A C 1
ATOM 662 O O . ILE A 1 88 ? 8.250 0.762 -0.032 1.00 90.81 88 ILE A O 1
ATOM 666 N N . VAL A 1 89 ? 9.281 2.181 -1.418 1.00 94.31 89 VAL A N 1
ATOM 667 C CA . VAL A 1 89 ? 8.509 1.780 -2.601 1.00 94.31 89 VAL A CA 1
ATOM 668 C C . VAL A 1 89 ? 9.088 0.474 -3.132 1.00 94.31 89 VAL A C 1
ATOM 670 O O . VAL A 1 89 ? 9.998 0.484 -3.959 1.00 94.31 89 VAL A O 1
ATOM 673 N N . ALA A 1 90 ? 8.607 -0.648 -2.605 1.00 94.19 90 ALA A N 1
ATOM 674 C CA . ALA A 1 90 ? 9.134 -1.967 -2.920 1.00 94.19 90 ALA A CA 1
ATOM 675 C C . ALA A 1 90 ? 8.071 -3.063 -2.806 1.00 94.19 90 ALA A C 1
ATOM 677 O O . ALA A 1 90 ? 6.989 -2.864 -2.242 1.00 94.19 90 ALA A O 1
ATOM 678 N N . TRP A 1 91 ? 8.417 -4.241 -3.324 1.00 94.31 91 TRP A N 1
ATOM 679 C CA . TRP A 1 91 ? 7.623 -5.451 -3.187 1.00 94.31 91 TRP A CA 1
ATOM 680 C C . TRP A 1 91 ? 8.452 -6.627 -2.672 1.00 94.31 91 TRP A C 1
ATOM 682 O O . TRP A 1 91 ? 9.670 -6.664 -2.851 1.00 94.31 91 TRP A O 1
ATOM 692 N N . GLY A 1 92 ? 7.783 -7.609 -2.067 1.00 92.88 92 GLY A N 1
ATOM 693 C CA . GLY A 1 92 ? 8.428 -8.848 -1.625 1.00 92.88 92 GLY A CA 1
ATOM 694 C C . GLY A 1 92 ? 7.500 -10.059 -1.639 1.00 92.88 92 GLY A C 1
ATOM 695 O O . GLY A 1 92 ? 6.282 -9.909 -1.661 1.00 92.88 92 GLY A O 1
ATOM 696 N N . THR A 1 93 ? 8.044 -11.274 -1.622 1.00 90.25 93 THR A N 1
ATOM 697 C CA . THR A 1 93 ? 7.254 -12.524 -1.530 1.00 90.25 93 THR A CA 1
ATOM 698 C C . THR A 1 93 ? 7.096 -13.026 -0.090 1.00 90.25 93 THR A C 1
ATOM 700 O O . THR A 1 93 ? 6.001 -13.370 0.365 1.00 90.25 93 THR A O 1
ATOM 703 N N . VAL A 1 94 ? 8.201 -13.036 0.656 1.00 78.94 94 VAL A N 1
ATOM 704 C CA . VAL A 1 94 ? 8.279 -13.560 2.031 1.00 78.94 94 VAL A CA 1
ATOM 705 C C . VAL A 1 94 ? 8.228 -12.440 3.072 1.00 78.94 94 VAL A C 1
ATOM 707 O O . VAL A 1 94 ? 7.773 -12.652 4.194 1.00 78.94 94 VAL A O 1
ATOM 710 N N . ASN A 1 95 ? 8.667 -11.236 2.705 1.00 76.56 95 ASN A N 1
ATOM 711 C CA . ASN A 1 95 ? 8.835 -10.137 3.642 1.00 76.56 95 ASN A CA 1
ATOM 712 C C . ASN A 1 95 ? 7.502 -9.442 3.970 1.00 76.56 95 ASN A C 1
ATOM 714 O O . ASN A 1 95 ? 6.840 -8.879 3.098 1.00 76.56 95 ASN A O 1
ATOM 718 N N . HIS A 1 96 ? 7.132 -9.467 5.250 1.00 74.00 96 HIS A N 1
ATOM 719 C CA . HIS A 1 96 ? 5.931 -8.823 5.777 1.00 74.00 96 HIS A CA 1
ATOM 720 C C . HIS A 1 96 ? 6.110 -7.313 6.033 1.00 74.00 96 HIS A C 1
ATOM 722 O O . HIS A 1 96 ? 5.140 -6.646 6.364 1.00 74.00 96 HIS A O 1
ATOM 728 N N . ASP A 1 97 ? 7.292 -6.739 5.836 1.00 81.88 97 ASP A N 1
ATOM 729 C CA . ASP A 1 97 ? 7.511 -5.295 6.016 1.00 81.88 97 ASP A CA 1
ATOM 730 C C . ASP A 1 97 ? 7.426 -4.541 4.672 1.00 81.88 97 ASP A C 1
ATOM 732 O O . ASP A 1 97 ? 7.602 -3.329 4.599 1.00 81.88 97 ASP A O 1
ATOM 736 N N . MET A 1 98 ? 7.129 -5.250 3.573 1.00 89.19 98 MET A N 1
ATOM 737 C CA . MET A 1 98 ? 6.932 -4.636 2.257 1.00 89.19 98 MET A CA 1
ATOM 738 C C . MET A 1 98 ? 5.518 -4.075 2.117 1.00 89.19 98 MET A C 1
ATOM 740 O O . MET A 1 98 ? 4.561 -4.788 2.411 1.00 89.19 98 MET A O 1
ATOM 744 N N . PRO A 1 99 ? 5.330 -2.856 1.585 1.00 91.38 99 PRO A N 1
ATOM 745 C CA . PRO A 1 99 ? 3.987 -2.305 1.402 1.00 91.38 99 PRO A CA 1
ATOM 746 C C . PRO A 1 99 ? 3.150 -3.100 0.387 1.00 91.38 99 PRO A C 1
ATOM 748 O O . PRO A 1 99 ? 1.923 -3.136 0.503 1.00 91.38 99 PRO A O 1
ATOM 751 N N . VAL A 1 100 ? 3.803 -3.761 -0.577 1.00 93.31 100 VAL A N 1
ATOM 752 C CA . VAL A 1 100 ? 3.183 -4.660 -1.559 1.00 93.31 100 VAL A CA 1
ATOM 753 C C . VAL A 1 100 ? 3.821 -6.040 -1.444 1.00 93.31 100 VAL A C 1
ATOM 755 O O . VAL A 1 100 ? 5.021 -6.197 -1.653 1.00 93.31 100 VAL A O 1
ATOM 758 N N . ARG A 1 101 ? 3.034 -7.071 -1.149 1.00 91.88 101 ARG A N 1
ATOM 759 C CA . ARG A 1 101 ? 3.536 -8.441 -1.025 1.00 91.88 101 ARG A CA 1
ATOM 760 C C . ARG A 1 101 ? 2.887 -9.377 -2.035 1.00 91.88 101 ARG A C 1
ATOM 762 O O . ARG A 1 101 ? 1.666 -9.431 -2.146 1.00 91.88 101 ARG A O 1
ATOM 769 N N . LYS A 1 102 ? 3.702 -10.146 -2.758 1.00 90.06 102 LYS A N 1
ATOM 770 C CA . LYS A 1 102 ? 3.240 -11.198 -3.670 1.00 90.06 102 LYS A CA 1
ATOM 771 C C . LYS A 1 102 ? 3.030 -12.486 -2.887 1.00 90.06 102 LYS A C 1
ATOM 773 O O . LYS A 1 102 ? 3.985 -13.043 -2.358 1.00 90.06 102 LYS A O 1
ATOM 778 N N . ILE A 1 103 ? 1.799 -12.977 -2.836 1.00 89.44 103 ILE A N 1
ATOM 779 C CA . ILE A 1 103 ? 1.483 -14.231 -2.148 1.00 89.44 103 ILE A CA 1
ATOM 780 C C . ILE A 1 103 ? 1.629 -15.415 -3.107 1.00 89.44 103 ILE A C 1
ATOM 782 O O . ILE A 1 103 ? 2.364 -16.353 -2.818 1.00 89.44 103 ILE A O 1
ATOM 786 N N . ASN A 1 104 ? 0.926 -15.384 -4.245 1.00 85.94 104 ASN A N 1
ATOM 787 C CA . ASN A 1 104 ? 0.976 -16.431 -5.272 1.00 85.94 104 ASN A CA 1
ATOM 788 C C . ASN A 1 104 ? 0.339 -15.938 -6.583 1.00 85.94 104 ASN A C 1
ATOM 790 O O . ASN A 1 104 ? -0.734 -15.349 -6.531 1.00 85.94 104 ASN A O 1
ATOM 794 N N . GLY A 1 105 ? 0.934 -16.207 -7.750 1.00 83.75 105 GLY A N 1
ATOM 795 C CA . GLY A 1 105 ? 0.378 -15.783 -9.046 1.00 83.75 105 GLY A CA 1
ATOM 796 C C . GLY A 1 105 ? 0.083 -14.277 -9.079 1.00 83.75 105 GLY A C 1
ATOM 797 O O . GLY A 1 105 ? 0.968 -13.473 -8.796 1.00 83.75 105 GLY A O 1
ATOM 798 N N . SER A 1 106 ? -1.169 -13.901 -9.346 1.00 82.44 106 SER A N 1
ATOM 799 C CA . SER A 1 106 ? -1.677 -12.521 -9.269 1.00 82.44 106 SER A CA 1
ATOM 800 C C . SER A 1 106 ? -2.299 -12.149 -7.913 1.00 82.44 106 SER A C 1
ATOM 802 O O . SER A 1 106 ? -3.030 -11.163 -7.824 1.00 82.44 106 SER A O 1
ATOM 804 N N . HIS A 1 107 ? -2.063 -12.938 -6.861 1.00 88.31 107 HIS A N 1
ATOM 805 C CA . HIS A 1 107 ? -2.533 -12.657 -5.507 1.00 88.31 107 HIS A CA 1
ATOM 806 C C . HIS A 1 107 ? -1.537 -11.770 -4.757 1.00 88.31 107 HIS A C 1
ATOM 808 O O . HIS A 1 107 ? -0.414 -12.186 -4.451 1.00 88.31 107 HIS A O 1
ATOM 814 N N . TRP A 1 108 ? -1.986 -10.567 -4.422 1.00 89.81 108 TRP A N 1
ATOM 815 C CA . TRP A 1 108 ? -1.216 -9.527 -3.759 1.00 89.81 108 TRP A CA 1
ATOM 816 C C . TRP A 1 108 ? -1.832 -9.174 -2.410 1.00 89.81 108 TRP A C 1
ATOM 818 O O . TRP A 1 108 ? -3.051 -9.111 -2.269 1.00 89.81 108 TRP A O 1
ATOM 828 N N . GLU A 1 109 ? -0.981 -8.899 -1.433 1.00 92.62 109 GLU A N 1
ATOM 829 C CA . GLU A 1 109 ? -1.331 -8.264 -0.168 1.00 92.62 109 GLU A CA 1
ATOM 830 C C . GLU A 1 109 ? -0.812 -6.824 -0.192 1.00 92.62 109 GLU A C 1
ATOM 832 O O . GLU A 1 109 ? 0.384 -6.584 -0.354 1.00 92.62 109 GLU A O 1
ATOM 837 N N . LEU A 1 110 ? -1.708 -5.860 -0.007 1.00 91.44 110 LEU A N 1
ATOM 838 C CA . LEU A 1 110 ? -1.359 -4.467 0.233 1.00 91.44 110 LEU A CA 1
ATOM 839 C C . LEU A 1 110 ? -1.430 -4.177 1.712 1.00 91.44 110 LEU A C 1
ATOM 841 O O . LEU A 1 110 ? -2.467 -4.375 2.346 1.00 91.44 110 LEU A O 1
ATOM 845 N N . ARG A 1 111 ? -0.325 -3.677 2.243 1.00 90.38 111 ARG A N 1
ATOM 846 C CA . ARG A 1 111 ? -0.144 -3.462 3.680 1.00 90.38 111 ARG A CA 1
ATOM 847 C C . ARG A 1 111 ? -0.224 -1.985 4.061 1.00 90.38 111 ARG A C 1
ATOM 849 O O . ARG A 1 111 ? -0.463 -1.657 5.223 1.00 90.38 111 ARG A O 1
ATOM 856 N N . LEU A 1 112 ? -0.134 -1.106 3.060 1.00 85.62 112 LEU A N 1
ATOM 857 C CA . LEU A 1 112 ? -0.204 0.352 3.169 1.00 85.62 112 LEU A CA 1
ATOM 858 C C . LEU A 1 112 ? -1.626 0.911 3.396 1.00 85.62 112 LEU A C 1
ATOM 860 O O . LEU A 1 112 ? -2.024 1.888 2.764 1.00 85.62 112 LEU A O 1
ATOM 864 N N . SER A 1 113 ? -2.414 0.305 4.284 1.00 91.81 113 SER A N 1
ATOM 865 C CA . SER A 1 113 ? -3.738 0.833 4.620 1.00 91.81 113 SER A CA 1
ATOM 866 C C . SER A 1 113 ? -4.130 0.676 6.079 1.00 91.81 113 SER A C 1
ATOM 868 O O . SER A 1 113 ? -3.656 -0.203 6.809 1.00 91.81 113 SER A O 1
ATOM 870 N N . ASP A 1 114 ? -5.000 1.574 6.523 1.00 91.56 114 ASP A N 1
ATOM 871 C CA . ASP A 1 114 ? -5.687 1.504 7.803 1.00 91.56 114 ASP A CA 1
ATOM 872 C C . ASP A 1 114 ? -7.207 1.496 7.621 1.00 91.56 114 ASP A C 1
ATOM 874 O O . ASP A 1 114 ? -7.742 1.801 6.558 1.00 91.56 114 ASP A O 1
ATOM 878 N N . ALA A 1 115 ? -7.917 1.125 8.681 1.00 90.12 115 ALA A N 1
ATOM 879 C CA . ALA A 1 115 ? -9.363 0.952 8.649 1.00 90.12 115 ALA A CA 1
ATOM 880 C C . ALA A 1 115 ? -10.165 2.267 8.592 1.00 90.12 115 ALA A C 1
ATOM 882 O O . ALA A 1 115 ? -11.394 2.232 8.632 1.00 90.12 115 ALA A O 1
ATOM 883 N N . THR A 1 116 ? -9.503 3.423 8.495 1.00 91.75 116 THR A N 1
ATOM 884 C CA . THR A 1 116 ? -10.163 4.71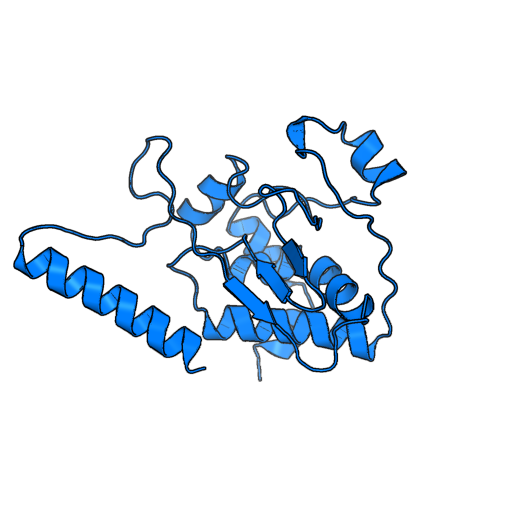3 8.248 1.00 91.75 116 THR A CA 1
ATOM 885 C C . THR A 1 116 ? -10.169 5.102 6.770 1.00 91.75 116 THR A C 1
ATOM 887 O O . THR A 1 116 ? -10.863 6.046 6.393 1.00 91.75 116 THR A O 1
ATOM 890 N N . ALA A 1 117 ? -9.436 4.370 5.925 1.00 94.44 117 ALA A N 1
ATOM 891 C CA . ALA A 1 117 ? -9.438 4.566 4.486 1.00 94.44 117 ALA A CA 1
ATOM 892 C C . ALA A 1 117 ? -10.818 4.318 3.861 1.00 94.44 117 ALA A C 1
ATOM 894 O O . ALA A 1 117 ? -11.580 3.442 4.278 1.00 94.44 117 ALA A O 1
ATOM 895 N N . ASN A 1 118 ? -11.112 5.040 2.778 1.00 94.56 118 ASN A N 1
ATOM 896 C CA . ASN A 1 118 ? -12.219 4.683 1.901 1.00 94.56 118 ASN A CA 1
ATOM 897 C C . ASN A 1 118 ? -11.752 3.573 0.949 1.00 94.56 118 ASN A C 1
ATOM 899 O O . ASN A 1 118 ? -11.126 3.843 -0.077 1.00 94.56 118 ASN A O 1
ATOM 903 N N . PHE A 1 119 ? -12.079 2.323 1.275 1.00 95.19 119 PHE A N 1
ATOM 904 C CA . PHE A 1 119 ? -11.628 1.164 0.500 1.00 95.19 119 PHE A CA 1
ATOM 905 C C . PHE A 1 119 ? -12.207 1.094 -0.917 1.00 95.19 119 PHE A C 1
ATOM 907 O O . PHE A 1 119 ? -11.596 0.457 -1.771 1.00 95.19 119 PHE A O 1
ATOM 914 N N . TYR A 1 120 ? -13.321 1.775 -1.212 1.00 95.19 120 TYR A N 1
ATOM 915 C CA . TYR A 1 120 ? -13.806 1.892 -2.591 1.00 95.19 120 TYR A CA 1
ATOM 916 C C . TYR A 1 120 ? -12.847 2.731 -3.431 1.00 95.19 120 TYR A C 1
ATOM 918 O O . TYR A 1 120 ? -12.453 2.307 -4.517 1.00 95.19 120 TYR A O 1
ATOM 926 N N . LEU A 1 121 ? -12.426 3.884 -2.903 1.00 94.56 121 LEU A N 1
ATOM 927 C CA . LEU A 1 121 ? -11.451 4.747 -3.568 1.00 94.56 121 LEU A CA 1
ATOM 928 C C . LEU A 1 121 ? -10.080 4.081 -3.635 1.00 94.56 121 LEU A C 1
ATOM 930 O O . LEU A 1 121 ? -9.477 4.054 -4.704 1.00 94.56 121 LEU A O 1
ATOM 934 N N . PHE A 1 122 ? -9.619 3.494 -2.529 1.00 94.94 122 PHE A N 1
ATOM 935 C CA . PHE A 1 122 ? -8.312 2.848 -2.476 1.00 94.94 122 PHE A CA 1
ATOM 936 C C . PHE A 1 122 ? -8.206 1.674 -3.457 1.00 94.94 122 PHE A C 1
ATOM 938 O O . PHE A 1 122 ? -7.246 1.594 -4.223 1.00 94.94 122 PHE A O 1
ATOM 945 N N . LEU A 1 123 ? -9.228 0.810 -3.518 1.00 94.19 123 LEU A N 1
ATOM 946 C CA . LEU A 1 123 ? -9.274 -0.267 -4.505 1.00 94.19 123 LEU A CA 1
ATOM 947 C C . LEU A 1 123 ? -9.311 0.282 -5.938 1.00 94.19 123 LEU A C 1
ATOM 949 O O . LEU A 1 123 ? -8.614 -0.241 -6.805 1.00 94.19 123 LEU A O 1
ATOM 953 N N . ALA A 1 124 ? -10.098 1.330 -6.202 1.00 94.44 124 ALA A N 1
ATOM 954 C CA . ALA A 1 124 ? -10.214 1.908 -7.539 1.00 94.44 124 ALA A CA 1
ATOM 955 C C . ALA A 1 124 ? -8.873 2.453 -8.057 1.00 94.44 124 ALA A C 1
ATOM 957 O O . ALA A 1 124 ? -8.459 2.096 -9.163 1.00 94.44 124 ALA A O 1
ATOM 958 N N . VAL A 1 125 ? -8.168 3.267 -7.262 1.00 95.25 125 VAL A N 1
ATOM 959 C CA . VAL A 1 125 ? -6.864 3.828 -7.665 1.00 95.25 125 VAL A CA 1
ATOM 960 C C . VAL A 1 125 ? -5.794 2.748 -7.784 1.00 95.25 125 VAL A C 1
ATOM 962 O O . VAL A 1 125 ? -4.964 2.804 -8.689 1.00 95.25 125 VAL A O 1
ATOM 965 N N . PHE A 1 126 ? -5.843 1.723 -6.931 1.00 93.56 126 PHE A N 1
ATOM 966 C CA . PHE A 1 126 ? -4.919 0.600 -7.003 1.00 93.56 126 PHE A CA 1
ATOM 967 C C . PHE A 1 126 ? -5.099 -0.211 -8.293 1.00 93.56 126 PHE A C 1
ATOM 969 O O . PHE A 1 126 ? -4.131 -0.492 -9.000 1.00 93.56 126 PHE A O 1
ATOM 976 N N . LEU A 1 127 ? -6.346 -0.543 -8.647 1.00 92.75 127 LEU A N 1
ATOM 977 C CA . LEU A 1 127 ? -6.648 -1.235 -9.901 1.00 92.75 127 LEU A CA 1
ATOM 978 C C . LEU A 1 127 ? -6.239 -0.389 -11.110 1.00 92.75 127 LEU A C 1
ATOM 980 O O . LEU A 1 127 ? -5.644 -0.918 -12.047 1.00 92.75 127 LEU A O 1
ATOM 984 N N . LYS A 1 128 ? -6.494 0.925 -11.080 1.00 95.00 128 LYS A N 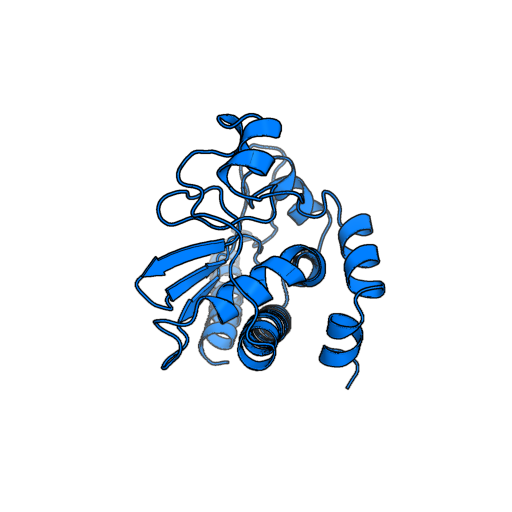1
ATOM 985 C CA . LYS A 1 128 ? -6.062 1.852 -12.134 1.00 95.00 128 LYS A CA 1
ATOM 986 C C . LYS A 1 128 ? -4.541 1.883 -12.296 1.00 95.00 128 LYS A C 1
ATOM 988 O O . LYS A 1 128 ? -4.077 1.823 -13.433 1.00 95.00 128 LYS A O 1
ATOM 993 N N . ALA A 1 129 ? -3.779 1.894 -11.202 1.00 94.88 129 ALA A N 1
ATOM 994 C CA . ALA A 1 129 ? -2.319 1.815 -11.240 1.00 94.88 129 ALA A CA 1
ATOM 995 C C . ALA A 1 129 ? -1.830 0.528 -11.913 1.00 94.88 129 ALA A C 1
ATOM 997 O O . ALA A 1 129 ? -1.024 0.574 -12.845 1.00 94.88 129 ALA A O 1
ATOM 998 N N . GLY A 1 130 ? -2.391 -0.616 -11.520 1.00 92.56 130 GLY A N 1
ATOM 999 C CA . GLY A 1 130 ? -2.070 -1.892 -12.149 1.00 92.56 130 GLY A CA 1
ATOM 1000 C C . GLY A 1 130 ? -2.450 -1.949 -13.634 1.00 92.56 130 GLY A C 1
ATOM 1001 O O . GLY A 1 130 ? -1.681 -2.448 -14.455 1.00 92.56 130 GLY A O 1
ATOM 1002 N N . MET A 1 131 ? -3.612 -1.408 -14.009 1.00 92.62 131 MET A N 1
ATOM 1003 C CA . MET A 1 131 ? -4.052 -1.327 -15.407 1.00 92.62 131 MET A CA 1
ATOM 1004 C C . MET A 1 131 ? -3.154 -0.411 -16.243 1.00 92.62 131 MET A C 1
ATOM 1006 O O . MET A 1 131 ? -2.836 -0.751 -17.379 1.00 92.62 131 MET A O 1
ATOM 1010 N N . ALA A 1 132 ? -2.718 0.726 -15.695 1.00 94.56 132 ALA A N 1
ATOM 1011 C CA . ALA A 1 132 ? -1.793 1.636 -16.367 1.00 94.56 132 ALA A CA 1
ATOM 1012 C C . ALA A 1 132 ? -0.449 0.956 -16.671 1.00 94.56 132 ALA A C 1
ATOM 1014 O O . ALA A 1 132 ? 0.115 1.155 -17.748 1.00 94.56 132 ALA A O 1
ATOM 1015 N N . GLY A 1 133 ? 0.026 0.104 -15.758 1.00 94.38 133 GLY A N 1
ATOM 1016 C CA . GLY A 1 133 ? 1.186 -0.754 -15.978 1.00 94.38 133 GLY A CA 1
ATOM 1017 C C . GLY A 1 133 ? 1.000 -1.716 -17.151 1.00 94.38 133 GLY A C 1
ATOM 1018 O O . GLY A 1 133 ? 1.804 -1.710 -18.082 1.00 94.38 133 GLY A O 1
ATOM 1019 N N . VAL A 1 134 ? -0.104 -2.471 -17.154 1.00 92.75 134 VAL A N 1
ATOM 1020 C CA . VAL A 1 134 ? -0.435 -3.442 -18.215 1.00 92.75 134 VAL A CA 1
ATOM 1021 C C . VAL A 1 134 ? -0.605 -2.767 -19.580 1.00 92.75 134 VAL A C 1
ATOM 1023 O O . VAL A 1 134 ? -0.004 -3.199 -20.561 1.00 92.75 134 VAL A O 1
ATOM 1026 N N . TYR A 1 135 ? -1.385 -1.686 -19.670 1.00 93.38 135 TYR A N 1
ATOM 1027 C CA . TYR A 1 135 ? -1.593 -0.977 -20.938 1.00 93.38 135 TYR A CA 1
ATOM 1028 C C . TYR A 1 135 ? -0.315 -0.323 -21.462 1.00 93.38 135 TYR A C 1
ATOM 1030 O O . TYR A 1 135 ? -0.087 -0.303 -22.671 1.00 93.38 135 TYR A O 1
ATOM 1038 N N . GLY A 1 136 ? 0.527 0.178 -20.557 1.00 94.69 136 GLY A N 1
ATOM 1039 C CA . GLY A 1 136 ? 1.832 0.737 -20.891 1.00 94.69 136 GLY A CA 1
ATOM 1040 C C . GLY A 1 136 ? 2.919 -0.307 -21.150 1.00 94.69 136 GLY A C 1
ATOM 1041 O O . GLY A 1 136 ? 4.015 0.087 -21.540 1.00 94.69 136 GLY A O 1
ATOM 1042 N N . LYS A 1 137 ? 2.646 -1.605 -20.933 1.00 94.56 137 LYS A N 1
ATOM 1043 C CA . LYS A 1 137 ? 3.634 -2.700 -20.978 1.00 94.56 137 LYS A CA 1
ATOM 1044 C C . LYS A 1 137 ? 4.889 -2.381 -20.160 1.00 94.56 137 LYS A C 1
ATOM 1046 O O . LYS A 1 137 ? 6.018 -2.485 -20.647 1.00 94.56 137 LYS A O 1
ATOM 1051 N N . LYS A 1 138 ? 4.681 -1.866 -18.947 1.00 94.69 138 LYS A N 1
ATOM 1052 C CA . LYS A 1 138 ? 5.765 -1.318 -18.128 1.00 94.69 138 LYS A CA 1
ATOM 1053 C C . LYS A 1 138 ? 6.653 -2.440 -17.596 1.00 94.69 138 LYS A C 1
ATOM 1055 O O . LYS A 1 138 ? 6.151 -3.294 -16.878 1.00 94.69 138 LYS A O 1
ATOM 1060 N N . PRO A 1 139 ? 7.968 -2.432 -17.860 1.00 94.94 139 PRO A N 1
ATOM 1061 C CA . PRO A 1 139 ? 8.836 -3.484 -17.360 1.00 94.94 139 PRO A CA 1
ATOM 1062 C C . PRO A 1 139 ? 8.981 -3.387 -15.838 1.00 94.94 139 PRO A C 1
ATOM 1064 O O . PRO A 1 139 ? 9.242 -2.314 -15.290 1.00 94.94 139 PRO A O 1
ATOM 1067 N N . LEU A 1 140 ? 8.881 -4.523 -15.146 1.00 94.69 140 LEU A N 1
ATOM 1068 C CA . LEU A 1 140 ? 9.226 -4.606 -13.729 1.00 94.69 140 LEU A CA 1
ATOM 1069 C C . LEU A 1 140 ? 10.751 -4.594 -13.565 1.00 94.69 140 LEU A C 1
ATOM 1071 O O . LEU A 1 140 ? 11.422 -5.592 -13.822 1.00 94.69 140 LEU A O 1
ATOM 1075 N N . ILE A 1 141 ? 11.289 -3.448 -13.146 1.00 95.50 141 ILE A N 1
ATOM 1076 C CA . ILE A 1 141 ? 12.732 -3.250 -12.931 1.00 95.50 141 ILE A CA 1
ATOM 1077 C C . ILE A 1 141 ? 13.150 -3.675 -11.513 1.00 95.50 141 ILE A C 1
ATOM 1079 O O . ILE A 1 141 ? 14.268 -4.154 -11.313 1.00 95.50 141 ILE A O 1
ATOM 1083 N N . GLN A 1 142 ? 12.260 -3.498 -10.531 1.00 95.81 142 GLN A N 1
ATOM 1084 C CA . GLN A 1 142 ? 12.524 -3.851 -9.136 1.00 95.81 142 GLN A CA 1
ATOM 1085 C C . GLN A 1 142 ? 12.571 -5.363 -8.924 1.00 95.81 142 GLN A C 1
ATOM 1087 O O . GLN A 1 142 ? 11.741 -6.102 -9.456 1.00 95.81 142 GLN A O 1
ATOM 1092 N N . LYS A 1 143 ? 13.502 -5.815 -8.082 1.00 95.06 143 LYS A N 1
ATOM 1093 C CA . LYS A 1 143 ? 13.597 -7.223 -7.671 1.00 95.06 143 LYS A CA 1
ATOM 1094 C C . LYS A 1 143 ? 12.839 -7.480 -6.369 1.00 95.06 143 LYS A C 1
ATOM 1096 O O . LYS A 1 143 ? 12.600 -6.560 -5.598 1.00 95.06 143 LYS A O 1
ATOM 1101 N N . ASP A 1 144 ? 12.516 -8.749 -6.138 1.00 94.06 144 ASP A N 1
ATOM 1102 C CA . ASP A 1 144 ? 11.885 -9.247 -4.911 1.00 94.06 144 ASP A CA 1
ATOM 1103 C C . ASP A 1 144 ? 12.757 -8.956 -3.678 1.00 94.06 144 ASP A C 1
ATOM 1105 O O . ASP A 1 144 ? 13.857 -9.502 -3.551 1.00 94.06 144 ASP A O 1
ATOM 1109 N N . VAL A 1 145 ? 12.272 -8.104 -2.771 1.00 93.44 145 VAL A N 1
ATOM 1110 C CA . VAL A 1 145 ? 12.947 -7.787 -1.507 1.00 93.44 145 VAL A CA 1
ATOM 1111 C C . VAL A 1 145 ? 12.543 -8.808 -0.442 1.00 93.44 145 VAL A C 1
ATOM 1113 O O . VAL A 1 145 ? 11.468 -8.738 0.155 1.00 93.44 145 VAL A O 1
ATOM 1116 N N . GLN A 1 146 ? 13.437 -9.758 -0.163 1.00 89.88 146 GLN A N 1
ATOM 1117 C CA . GLN A 1 146 ? 13.168 -10.867 0.766 1.00 89.88 146 GLN A CA 1
ATOM 1118 C C . GLN A 1 146 ? 13.668 -10.632 2.200 1.00 89.88 146 GLN A C 1
ATOM 1120 O O . GLN A 1 146 ? 13.312 -11.391 3.100 1.00 89.88 146 GLN A O 1
ATOM 1125 N N . LYS A 1 147 ? 14.485 -9.596 2.430 1.00 87.06 147 LYS A N 1
ATOM 1126 C CA . LYS A 1 147 ? 15.017 -9.229 3.754 1.00 87.06 147 LYS A CA 1
ATOM 1127 C C . LYS A 1 147 ? 14.326 -7.975 4.277 1.00 87.06 147 LYS A C 1
ATOM 1129 O O . L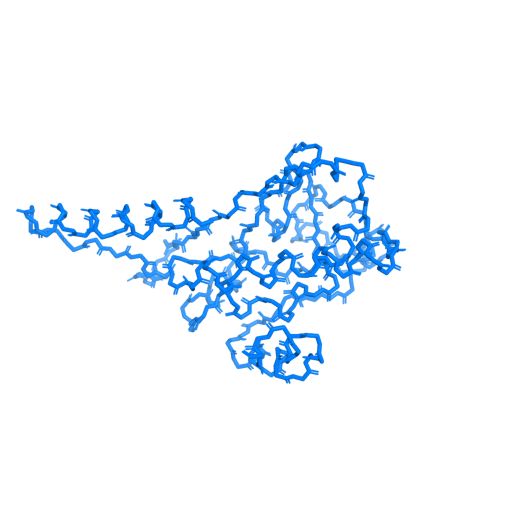YS A 1 147 ? 13.857 -7.163 3.481 1.00 87.06 147 LYS A O 1
ATOM 1134 N N . PHE A 1 148 ? 14.306 -7.798 5.595 1.00 83.25 148 PHE A N 1
ATOM 1135 C CA . PHE A 1 148 ? 13.772 -6.586 6.212 1.00 83.25 148 PHE A CA 1
ATOM 1136 C C . PHE A 1 148 ? 14.532 -5.341 5.724 1.00 83.25 148 PHE A C 1
ATOM 1138 O O . PHE A 1 148 ? 15.763 -5.381 5.699 1.00 83.25 148 PHE A O 1
ATOM 1145 N N . PRO A 1 149 ? 13.845 -4.234 5.372 1.00 81.94 149 PRO A N 1
ATOM 1146 C CA . PRO A 1 149 ? 14.492 -3.011 4.885 1.00 81.94 149 PRO A CA 1
ATOM 1147 C C . PRO A 1 149 ? 15.596 -2.500 5.799 1.00 81.94 149 PRO A C 1
ATOM 1149 O O . PRO A 1 149 ? 16.674 -2.169 5.325 1.00 81.94 149 PRO A O 1
ATOM 1152 N N . LYS A 1 150 ? 15.359 -2.515 7.114 1.00 83.06 150 LYS A N 1
ATOM 1153 C CA . LYS A 1 150 ? 16.329 -2.089 8.133 1.00 83.06 150 LYS A CA 1
ATOM 1154 C C . LYS A 1 150 ? 17.646 -2.877 8.125 1.00 83.06 150 LYS A C 1
ATOM 1156 O O . LYS A 1 150 ? 18.656 -2.370 8.601 1.00 83.06 150 LYS A O 1
AT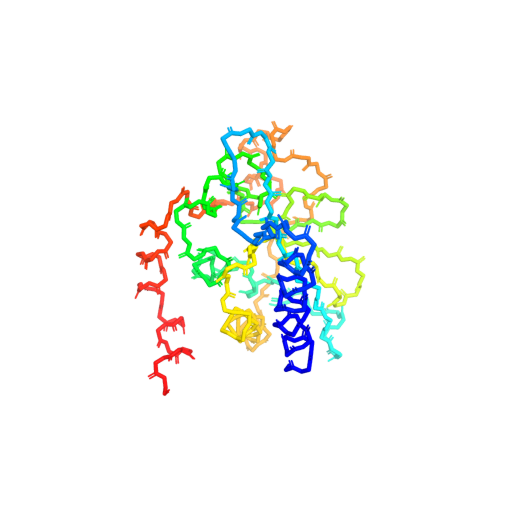OM 1161 N N . ASP A 1 151 ? 17.632 -4.103 7.601 1.00 86.88 151 ASP A N 1
ATOM 1162 C CA . ASP A 1 151 ? 18.805 -4.978 7.517 1.00 86.88 151 ASP A CA 1
ATOM 1163 C C . ASP A 1 151 ? 19.543 -4.820 6.170 1.00 86.88 151 ASP A C 1
ATOM 1165 O O . ASP A 1 151 ? 20.573 -5.459 5.944 1.00 86.88 151 ASP A O 1
ATOM 1169 N N . ILE A 1 152 ? 19.024 -3.988 5.258 1.00 87.94 152 ILE A N 1
ATOM 1170 C CA . ILE A 1 152 ? 19.604 -3.715 3.942 1.00 87.94 152 ILE A CA 1
ATOM 1171 C C . ILE A 1 152 ? 20.091 -2.256 3.917 1.00 87.94 152 ILE A C 1
ATOM 1173 O O . ILE A 1 152 ? 19.289 -1.339 4.070 1.00 87.94 152 ILE A O 1
ATOM 1177 N N . PRO A 1 153 ? 21.388 -1.996 3.678 1.00 91.50 153 PRO A N 1
ATOM 1178 C CA . PRO A 1 153 ? 21.870 -0.633 3.471 1.00 91.50 153 PRO A CA 1
ATOM 1179 C C . PRO A 1 153 ? 21.175 0.047 2.282 1.00 91.50 153 PRO A C 1
ATOM 1181 O O . PRO A 1 153 ? 20.949 -0.595 1.255 1.00 91.50 153 PRO A O 1
ATOM 1184 N N . ASP A 1 154 ? 20.930 1.359 2.364 1.00 89.81 154 ASP A N 1
ATOM 1185 C CA . ASP A 1 154 ? 20.286 2.128 1.282 1.00 89.81 154 ASP A CA 1
ATOM 1186 C C . ASP A 1 154 ? 21.004 1.964 -0.075 1.00 89.81 154 ASP A C 1
ATOM 1188 O O . ASP A 1 154 ? 20.364 1.875 -1.123 1.00 89.81 154 ASP A O 1
ATOM 1192 N N . THR A 1 155 ? 22.337 1.850 -0.075 1.00 93.50 155 THR A N 1
ATOM 1193 C CA . THR A 1 155 ? 23.118 1.592 -1.297 1.00 93.50 155 THR A CA 1
ATOM 1194 C C . THR A 1 155 ? 22.768 0.247 -1.932 1.00 93.50 155 THR A C 1
ATOM 1196 O O . THR A 1 155 ? 22.596 0.165 -3.146 1.00 93.50 155 THR A O 1
ATOM 1199 N N . ALA A 1 156 ? 22.585 -0.797 -1.121 1.00 93.12 156 ALA A N 1
ATOM 1200 C CA . ALA A 1 156 ? 22.190 -2.117 -1.595 1.00 93.12 156 ALA A CA 1
ATOM 1201 C C . ALA A 1 156 ? 20.726 -2.140 -2.071 1.00 93.12 156 ALA A C 1
ATOM 1203 O O . ALA A 1 156 ? 20.437 -2.775 -3.086 1.00 93.12 156 ALA A O 1
ATOM 1204 N N . LEU A 1 157 ? 19.813 -1.401 -1.422 1.00 92.56 157 LEU A N 1
ATOM 1205 C CA . LEU A 1 157 ? 18.435 -1.224 -1.914 1.00 92.56 157 LEU A CA 1
ATOM 1206 C C . LEU A 1 157 ? 18.419 -0.681 -3.353 1.00 92.56 157 LEU A C 1
ATOM 1208 O O . LEU A 1 157 ? 17.710 -1.208 -4.216 1.00 92.56 157 LEU A O 1
ATOM 1212 N N . ILE A 1 158 ? 19.260 0.313 -3.639 1.00 94.56 158 ILE A N 1
ATOM 1213 C CA . ILE A 1 158 ? 19.364 0.927 -4.967 1.00 94.56 158 ILE A CA 1
ATOM 1214 C C . ILE A 1 158 ? 20.065 -0.006 -5.963 1.00 94.56 158 ILE A C 1
ATOM 1216 O O . ILE A 1 158 ? 19.563 -0.235 -7.066 1.00 94.56 158 ILE A O 1
ATOM 1220 N N . GLU A 1 159 ? 21.231 -0.548 -5.614 1.00 95.38 159 GLU A N 1
ATOM 1221 C CA . GLU A 1 159 ? 22.068 -1.300 -6.553 1.00 95.38 159 GLU A CA 1
ATOM 1222 C C . GLU A 1 159 ? 21.500 -2.690 -6.865 1.00 95.38 159 GLU A C 1
ATOM 1224 O O . GLU A 1 159 ? 21.423 -3.074 -8.041 1.00 95.38 159 GLU A O 1
ATOM 1229 N N . GLU A 1 160 ? 21.063 -3.421 -5.837 1.00 94.94 160 GLU A N 1
ATOM 1230 C CA . GLU A 1 160 ? 20.621 -4.814 -5.937 1.00 94.94 160 GLU A CA 1
ATOM 1231 C C . GLU A 1 160 ? 19.139 -4.917 -6.308 1.00 94.94 160 GLU A C 1
ATOM 1233 O O . GLU A 1 160 ? 18.803 -5.657 -7.243 1.00 94.94 160 GLU A O 1
ATOM 1238 N N . TYR A 1 161 ? 18.282 -4.151 -5.619 1.00 95.19 161 TYR A N 1
ATOM 1239 C CA . TYR A 1 161 ? 16.818 -4.257 -5.703 1.00 95.19 161 TYR A CA 1
ATOM 1240 C C . TYR A 1 161 ? 16.159 -3.194 -6.587 1.00 95.19 161 TYR A C 1
ATOM 1242 O O . TYR A 1 161 ? 14.985 -3.337 -6.925 1.00 95.19 161 TYR A O 1
ATOM 1250 N N . LYS A 1 162 ? 16.912 -2.168 -7.011 1.00 96.69 162 LYS A N 1
ATOM 1251 C CA . LYS A 1 162 ? 16.411 -1.021 -7.795 1.00 96.69 162 LYS A CA 1
ATOM 1252 C C . LYS A 1 162 ? 15.315 -0.233 -7.070 1.00 96.69 162 LYS A C 1
ATOM 1254 O O . LYS A 1 162 ? 14.449 0.368 -7.702 1.00 96.69 162 LYS A O 1
ATOM 1259 N N . VAL A 1 163 ? 15.363 -0.226 -5.740 1.00 95.19 163 VAL A N 1
ATOM 1260 C CA . VAL A 1 163 ? 14.482 0.575 -4.892 1.00 95.19 163 VAL A CA 1
ATOM 1261 C C . VAL A 1 163 ? 15.145 1.929 -4.668 1.00 95.19 163 VAL A C 1
ATOM 1263 O O . VAL A 1 163 ? 16.161 2.024 -3.988 1.00 95.19 163 VAL A O 1
ATOM 1266 N N . THR A 1 164 ? 14.587 2.976 -5.273 1.00 94.06 164 THR A N 1
ATOM 1267 C CA . THR A 1 164 ? 15.147 4.340 -5.245 1.00 94.06 164 THR A CA 1
ATOM 1268 C C . THR A 1 164 ? 14.286 5.333 -4.479 1.00 94.06 164 THR A C 1
ATOM 1270 O O . THR A 1 164 ? 14.691 6.475 -4.280 1.00 94.06 164 THR A O 1
ATOM 1273 N N . GLU A 1 165 ? 13.085 4.927 -4.077 1.00 93.75 165 GLU A N 1
ATOM 1274 C CA . GLU A 1 165 ? 12.087 5.818 -3.506 1.00 93.75 165 GLU A CA 1
ATOM 1275 C C . GLU A 1 165 ? 11.545 5.296 -2.179 1.00 93.75 165 GLU A C 1
ATOM 1277 O O . GLU A 1 165 ? 11.402 4.090 -1.963 1.00 93.75 165 GLU A O 1
ATOM 1282 N N . ARG A 1 166 ? 11.199 6.239 -1.303 1.00 91.75 166 ARG A N 1
ATOM 1283 C CA . ARG A 1 166 ? 10.509 5.990 -0.038 1.00 91.75 166 ARG A CA 1
ATOM 1284 C C . ARG A 1 166 ? 9.045 6.392 -0.147 1.00 91.75 166 ARG A C 1
ATOM 1286 O O . ARG A 1 166 ? 8.690 7.249 -0.959 1.00 91.75 166 ARG A O 1
ATOM 1293 N N . LEU A 1 167 ? 8.195 5.754 0.647 1.00 92.75 167 LEU A N 1
ATOM 1294 C CA . LEU A 1 167 ? 6.807 6.176 0.787 1.00 92.75 167 LEU A CA 1
ATOM 1295 C C . LEU A 1 167 ? 6.742 7.552 1.471 1.00 92.75 167 LEU A C 1
ATOM 1297 O O . LEU A 1 167 ? 7.689 7.934 2.162 1.00 92.75 167 LEU A O 1
ATOM 1301 N N . PRO A 1 168 ? 5.654 8.316 1.275 1.00 93.12 168 PRO A N 1
ATOM 1302 C CA . PRO A 1 168 ? 5.487 9.589 1.961 1.00 93.12 168 PRO A CA 1
ATOM 1303 C C . PRO A 1 168 ? 5.545 9.395 3.483 1.00 93.12 168 PRO A C 1
ATOM 1305 O O . PRO A 1 168 ? 4.840 8.548 4.030 1.00 93.12 168 PRO A O 1
ATOM 1308 N N . GLY A 1 169 ? 6.350 10.201 4.172 1.00 90.50 169 GLY A N 1
ATOM 1309 C CA . GLY A 1 169 ? 6.515 10.131 5.626 1.00 90.50 169 GLY A CA 1
ATOM 1310 C C . GLY A 1 169 ? 5.441 10.896 6.401 1.00 90.50 169 GLY A C 1
ATOM 1311 O O . GLY A 1 169 ? 5.377 10.817 7.623 1.00 90.50 169 GLY A O 1
ATOM 1312 N N . SER A 1 170 ? 4.585 11.663 5.720 1.00 91.81 170 SER A N 1
ATOM 1313 C CA . SER A 1 170 ? 3.529 12.441 6.370 1.00 91.81 170 SER A CA 1
ATOM 1314 C C . SER A 1 170 ? 2.290 12.614 5.500 1.00 91.81 170 SER A C 1
ATOM 1316 O O . SER A 1 170 ? 2.362 12.605 4.270 1.00 91.81 170 SER A O 1
ATOM 1318 N N . LEU A 1 171 ? 1.157 12.902 6.151 1.00 93.00 171 LEU A N 1
ATOM 1319 C CA . LEU A 1 171 ? -0.102 13.217 5.471 1.00 93.00 171 LEU A CA 1
ATOM 1320 C C . LEU A 1 171 ? 0.049 14.392 4.498 1.00 93.00 171 LEU A C 1
ATOM 1322 O O . LEU A 1 171 ? -0.476 14.353 3.390 1.00 93.00 171 LEU A O 1
ATOM 1326 N N . LYS A 1 172 ? 0.794 15.429 4.899 1.00 94.88 172 LYS A N 1
ATOM 1327 C CA . LYS A 1 172 ? 1.041 16.604 4.057 1.00 94.88 172 LYS A CA 1
ATOM 1328 C C . LYS A 1 172 ? 1.811 16.221 2.794 1.00 94.88 172 LYS A C 1
ATOM 1330 O O . LYS A 1 172 ? 1.419 16.627 1.708 1.00 94.88 172 LYS A O 1
ATOM 1335 N N . GLU A 1 173 ? 2.877 15.439 2.936 1.00 95.12 173 GLU A N 1
ATOM 1336 C CA . GLU A 1 173 ? 3.670 14.974 1.796 1.00 95.12 173 GLU A CA 1
ATOM 1337 C C . GLU A 1 173 ? 2.833 14.103 0.849 1.00 95.12 173 GLU A C 1
ATOM 1339 O O . GLU A 1 173 ? 2.850 14.319 -0.359 1.00 95.12 173 GLU A O 1
ATOM 1344 N N . ALA A 1 174 ? 2.039 13.174 1.391 1.00 95.12 174 ALA A N 1
ATOM 1345 C CA . ALA A 1 174 ? 1.181 12.302 0.594 1.00 95.12 174 ALA A CA 1
ATOM 1346 C C . ALA A 1 174 ? 0.120 13.079 -0.203 1.00 95.12 174 ALA A C 1
ATOM 1348 O O . ALA A 1 174 ? -0.125 12.763 -1.367 1.00 95.12 174 ALA A O 1
ATOM 1349 N N . ILE A 1 175 ? -0.478 14.118 0.395 1.00 94.62 175 ILE A N 1
ATOM 1350 C CA . ILE A 1 175 ? -1.425 15.009 -0.292 1.00 94.62 175 ILE A CA 1
ATOM 1351 C C . ILE A 1 175 ? -0.744 15.741 -1.449 1.00 94.62 175 ILE A C 1
ATOM 1353 O O . ILE A 1 175 ? -1.312 15.802 -2.537 1.00 94.62 175 ILE A O 1
ATOM 1357 N N . GLU A 1 176 ? 0.447 16.301 -1.231 1.00 96.19 176 GLU A N 1
ATOM 1358 C CA . GLU A 1 176 ? 1.164 17.040 -2.275 1.00 96.19 176 GLU A CA 1
ATOM 1359 C C . GLU A 1 176 ? 1.558 16.119 -3.437 1.00 96.19 176 GLU A C 1
ATOM 1361 O O . GLU A 1 176 ? 1.311 16.460 -4.593 1.00 96.19 176 GLU A O 1
ATOM 1366 N N . ILE A 1 177 ? 2.074 14.918 -3.151 1.00 96.25 177 ILE A N 1
ATOM 1367 C CA . ILE A 1 177 ? 2.414 13.932 -4.189 1.00 96.25 177 ILE A CA 1
ATOM 1368 C C . ILE A 1 177 ? 1.172 13.564 -5.008 1.00 96.25 177 ILE A C 1
ATOM 1370 O O . ILE A 1 177 ? 1.206 13.630 -6.234 1.00 96.25 177 ILE A O 1
ATOM 1374 N N . ALA A 1 178 ? 0.061 13.221 -4.351 1.00 95.19 178 ALA A N 1
ATOM 1375 C CA . ALA A 1 178 ? -1.169 12.843 -5.045 1.00 95.19 178 ALA A CA 1
ATOM 1376 C C . ALA A 1 178 ? -1.783 14.003 -5.847 1.00 95.19 178 ALA A C 1
ATOM 1378 O O . ALA A 1 178 ? -2.341 13.783 -6.919 1.00 95.19 178 ALA A O 1
ATOM 1379 N N . ARG A 1 179 ? -1.671 15.242 -5.350 1.00 93.50 179 ARG A N 1
ATOM 1380 C CA . ARG A 1 179 ? -2.181 16.451 -6.015 1.00 93.50 179 ARG A CA 1
ATOM 1381 C C . ARG A 1 179 ? -1.476 16.733 -7.339 1.00 93.50 179 ARG A C 1
ATOM 1383 O O . ARG A 1 179 ? -2.125 17.208 -8.269 1.00 93.50 179 ARG A O 1
ATOM 1390 N N . PHE A 1 180 ? -0.169 16.494 -7.405 1.00 94.94 180 PHE A N 1
ATOM 1391 C CA . PHE A 1 180 ? 0.634 16.763 -8.599 1.00 94.94 180 PHE A CA 1
ATOM 1392 C C . PHE A 1 180 ? 0.806 15.545 -9.515 1.00 94.94 180 PHE A C 1
ATOM 1394 O O . PHE A 1 180 ? 1.377 15.684 -10.597 1.00 94.94 180 PHE A O 1
ATOM 1401 N N . ASP A 1 181 ? 0.286 14.374 -9.137 1.00 96.19 181 ASP A N 1
ATOM 1402 C CA . ASP A 1 181 ? 0.249 13.211 -10.020 1.00 96.19 181 ASP A CA 1
ATOM 1403 C C . ASP A 1 181 ? -0.900 13.338 -11.034 1.00 96.19 181 ASP A C 1
ATOM 1405 O O . ASP A 1 181 ? -2.087 13.357 -10.693 1.00 96.19 181 ASP A O 1
ATOM 1409 N N . THR A 1 182 ? -0.539 13.421 -12.314 1.00 94.56 182 THR A N 1
ATOM 1410 C CA . THR A 1 182 ? -1.484 13.624 -13.421 1.00 94.56 182 THR A CA 1
ATOM 1411 C C . THR A 1 182 ? -2.462 12.466 -13.598 1.00 94.56 182 THR A C 1
ATOM 1413 O O . THR A 1 182 ? -3.605 12.682 -14.011 1.00 94.56 182 THR A O 1
ATOM 1416 N N . ASP A 1 183 ? -2.038 11.240 -13.287 1.00 94.94 183 ASP A N 1
ATOM 1417 C CA . ASP A 1 183 ? -2.897 10.067 -13.417 1.00 94.94 183 ASP A CA 1
ATOM 1418 C C . ASP A 1 183 ? -3.921 10.039 -12.284 1.00 94.94 183 ASP A C 1
ATOM 1420 O O . ASP A 1 183 ? -5.110 9.867 -12.550 1.00 94.94 183 ASP A O 1
ATOM 1424 N N . ILE A 1 184 ? -3.497 10.318 -11.045 1.00 94.69 184 ILE A N 1
ATOM 1425 C CA . ILE A 1 184 ? -4.415 10.442 -9.901 1.00 94.69 184 ILE A CA 1
ATOM 1426 C C . ILE A 1 184 ? -5.474 11.517 -10.160 1.00 94.69 184 ILE A C 1
ATOM 1428 O O . ILE A 1 184 ? -6.668 11.255 -9.982 1.00 94.69 184 ILE A O 1
ATOM 1432 N N . ALA A 1 185 ? -5.061 12.696 -10.636 1.00 90.31 185 ALA A N 1
ATOM 1433 C CA . ALA A 1 185 ? -5.982 13.778 -10.979 1.00 90.31 185 ALA A CA 1
ATOM 1434 C C . ALA A 1 185 ? -7.019 13.342 -12.030 1.00 90.31 185 ALA A C 1
ATOM 1436 O O . ALA A 1 185 ? -8.193 13.691 -11.931 1.00 90.31 185 ALA A O 1
ATOM 1437 N N . THR A 1 186 ? -6.607 12.529 -13.006 1.00 92.62 186 THR A N 1
ATOM 1438 C CA . THR A 1 186 ? -7.490 12.027 -14.068 1.00 92.62 186 THR A CA 1
ATOM 1439 C C . THR A 1 186 ? -8.420 10.912 -13.587 1.00 92.62 186 THR A C 1
ATOM 1441 O O . THR A 1 186 ? -9.536 10.782 -14.088 1.00 92.62 186 THR A O 1
ATOM 1444 N N . TRP A 1 187 ? -7.979 10.071 -12.650 1.00 92.81 187 TRP A N 1
ATOM 1445 C CA . TRP A 1 187 ? -8.748 8.907 -12.202 1.00 92.81 187 TRP A CA 1
ATOM 1446 C C . TRP A 1 187 ? -9.880 9.249 -11.238 1.00 92.81 187 TRP A C 1
ATOM 1448 O O . TRP A 1 187 ? -10.838 8.484 -11.164 1.00 92.81 187 TRP A O 1
ATOM 1458 N N . ILE A 1 188 ? -9.760 10.354 -10.498 1.00 83.94 188 ILE A N 1
ATOM 1459 C CA . ILE A 1 188 ? -10.671 10.689 -9.393 1.00 83.94 188 ILE A CA 1
ATOM 1460 C C . ILE A 1 188 ? -11.605 11.856 -9.735 1.00 83.94 188 ILE A C 1
ATOM 1462 O O . ILE A 1 188 ? -12.707 11.916 -9.202 1.00 83.94 188 ILE A O 1
ATOM 1466 N N . CYS A 1 189 ? -11.208 12.763 -10.631 1.00 65.81 189 CYS A N 1
ATOM 1467 C CA . CYS A 1 189 ? -11.967 13.981 -10.944 1.00 65.81 189 CYS A CA 1
ATOM 1468 C C . CYS A 1 189 ? -12.958 13.839 -12.121 1.00 65.81 189 CYS A C 1
ATOM 1470 O O . CYS A 1 189 ? -13.195 14.828 -12.815 1.00 65.81 189 CYS A O 1
ATOM 1472 N N . GLN A 1 190 ? -13.501 12.643 -12.377 1.00 53.66 190 GLN A N 1
ATOM 1473 C CA . GLN A 1 190 ? -14.498 12.420 -13.442 1.00 53.66 190 GLN A CA 1
ATOM 1474 C C . GLN A 1 190 ? -15.933 12.533 -12.935 1.00 53.66 190 GLN A C 1
ATOM 1476 O O . GLN A 1 190 ? -16.219 11.972 -11.854 1.00 53.66 190 GLN A O 1
#

Secondary structure (DSSP, 8-state):
-HHHHHHHHHHHHHHHHHHHTT------SS-SSSS------EEEE-TT-TT-HHHHHHHHHHHHHHHHHH--SHHHHHHHTTTSS-SBS-EESS-TTSSEEEEETTEEEE-S--TTS-HHHHHHHHHHHHHHHHHTT----S----S-GGGS-HHHHHHHH----B--SSHHHHHHHHHH-HHHHHHH--

pLDDT: mean 89.99, std 8.39, range [53.66, 98.44]

Radius of gyration: 16.85 Å; chains: 1; bounding box: 47×34×48 Å

Foldseek 3Di:
DVVLVVLVVVVVVVQVVCVVVVHGDDQQQDPDPDPDGAWDKDKDADPPCLPQPLLVLLLLVCVQLLLCQFQVDFSLLVCCVVLQCAWFSAEAAADNSHQWYDPHRRIIIGGSHTSVGPVVSSVQVSNLSSVCSVVVVPDNPFDHDNDDPVVAPPVCCCPPGVTDGTHDSGSVSNVVSNVPDPSSCVRPVD

Organism: NCBI:txid352851

Sequence (190 aa):
MQAIDGLVFACEAIRAIAAQHGIKATMTPKPMSLKTTNGLHMHISTIGLEDTNDNLAGILEKLRAITIFGIVNYEGFKRVEEDVAGEIVAWGTVNHDMPVRKINGSHWELRLSDATANFYLFLAVFLKAGMAGVYGKKPLIQKDVQKFPKDIPDTALIEEYKVTERLPGSLKEAIEIARFDTDIATWICQ

InterPro domains:
  IPR008146 Glutamine synthetase, catalytic domain [PF00120] (2-177)
  IPR008146 Glutamine synthetase, catalytic domain [PS51987] (1-190)
  IPR008146 Glutamine synthetase, catalytic domain [SM01230] (1-130)
  IPR014746 Glutamine synthetase/guanido kinase, catalytic domain [SSF55931] (2-184)